Protein AF-A0A7X3P2D6-F1 (afdb_monomer)

Structure (mmCIF, N/CA/C/O backbone):
data_AF-A0A7X3P2D6-F1
#
_entry.id   AF-A0A7X3P2D6-F1
#
loop_
_atom_site.group_PDB
_atom_site.id
_atom_site.type_symbol
_atom_site.label_atom_id
_atom_site.label_alt_id
_atom_site.label_comp_id
_atom_site.label_asym_id
_atom_site.label_entity_id
_atom_site.label_seq_id
_atom_site.pdbx_PDB_ins_code
_atom_site.Cartn_x
_atom_site.Cartn_y
_atom_site.Cartn_z
_atom_site.occupancy
_atom_site.B_iso_or_equiv
_atom_site.auth_seq_id
_atom_site.auth_comp_id
_atom_site.auth_asym_id
_atom_site.auth_atom_id
_atom_site.pdbx_PDB_model_num
ATOM 1 N N . MET A 1 1 ? -10.208 23.438 30.220 1.00 54.72 1 MET A N 1
ATOM 2 C CA . MET A 1 1 ? -10.226 22.285 29.288 1.00 54.72 1 MET A CA 1
ATOM 3 C C . MET A 1 1 ? -9.997 22.705 27.833 1.00 54.72 1 MET A C 1
ATOM 5 O O . MET A 1 1 ? -9.042 22.210 27.257 1.00 54.72 1 MET A O 1
ATOM 9 N N . GLN A 1 2 ? -10.733 23.683 27.289 1.00 47.62 2 GLN A N 1
ATOM 10 C CA . GLN A 1 2 ? -10.609 24.169 25.894 1.00 47.62 2 GLN A CA 1
ATOM 11 C C . GLN A 1 2 ? -9.188 24.581 25.435 1.00 47.62 2 GLN A C 1
ATOM 13 O O . GLN A 1 2 ? -8.765 24.240 24.337 1.00 47.62 2 GLN A O 1
ATOM 18 N N . SER A 1 3 ? -8.401 25.252 26.286 1.00 56.44 3 SER A N 1
ATOM 19 C CA . SER A 1 3 ? -7.027 25.677 25.942 1.00 56.44 3 SER A CA 1
ATOM 20 C C . SER A 1 3 ? -6.042 24.501 25.754 1.00 56.44 3 SER A C 1
ATOM 22 O O . SER A 1 3 ? -5.203 24.514 24.855 1.00 56.44 3 SER A O 1
ATOM 24 N N . LEU A 1 4 ? -6.195 23.424 26.537 1.00 60.44 4 LEU A N 1
ATOM 25 C CA . LEU A 1 4 ? -5.373 22.208 26.418 1.00 60.44 4 LEU A CA 1
ATOM 26 C C . LEU A 1 4 ? -5.738 21.372 25.184 1.00 60.44 4 LEU A C 1
ATOM 28 O O . LEU A 1 4 ? -4.895 20.648 24.652 1.00 60.44 4 LEU A O 1
ATOM 32 N N . GLU A 1 5 ? -6.989 21.456 24.744 1.00 62.88 5 GLU A N 1
ATOM 33 C CA . GLU A 1 5 ? -7.502 20.746 23.574 1.00 62.88 5 GLU A CA 1
ATOM 34 C C . GLU A 1 5 ? -7.015 21.408 22.277 1.00 62.88 5 GLU A C 1
ATOM 36 O O . GLU A 1 5 ? -6.440 20.730 21.421 1.00 62.88 5 GLU A O 1
ATOM 41 N N . ASN A 1 6 ? -7.066 22.745 22.219 1.00 60.75 6 ASN A N 1
ATOM 42 C CA . ASN A 1 6 ? -6.518 23.540 21.115 1.00 60.75 6 ASN A CA 1
ATOM 43 C C . ASN A 1 6 ? -5.007 23.314 20.923 1.00 60.75 6 ASN A C 1
ATOM 45 O O . ASN A 1 6 ? -4.540 23.136 19.797 1.00 60.75 6 ASN A O 1
ATOM 49 N N . GLY A 1 7 ? -4.234 23.238 22.014 1.00 66.00 7 GLY A N 1
ATOM 50 C CA . GLY A 1 7 ? -2.792 22.966 21.943 1.00 66.00 7 GLY A CA 1
ATOM 51 C C . GLY A 1 7 ? -2.449 21.562 21.422 1.00 66.00 7 GLY A C 1
ATOM 52 O O . GLY A 1 7 ? -1.480 21.386 20.680 1.00 66.00 7 GLY A O 1
ATOM 53 N N . LYS A 1 8 ? -3.253 20.544 21.759 1.00 72.31 8 LYS A N 1
ATOM 54 C CA . LYS A 1 8 ? -3.064 19.173 21.248 1.00 72.31 8 LYS A CA 1
ATOM 55 C C . LYS A 1 8 ? -3.426 19.060 19.769 1.00 72.31 8 LYS A C 1
ATOM 57 O O . LYS A 1 8 ? -2.738 18.344 19.043 1.00 72.31 8 LYS A O 1
ATOM 62 N N . GLN A 1 9 ? -4.472 19.760 19.336 1.00 71.50 9 GLN A N 1
ATOM 63 C CA . GLN A 1 9 ? -4.927 19.754 17.949 1.00 71.50 9 GLN A CA 1
ATOM 64 C C . GLN A 1 9 ? -3.921 20.450 17.021 1.00 71.50 9 GLN A C 1
ATOM 66 O O . GLN A 1 9 ? -3.549 19.880 15.993 1.00 71.50 9 GLN A O 1
ATOM 71 N N . ALA A 1 10 ? -3.380 21.598 17.445 1.00 74.62 10 ALA A N 1
ATOM 72 C CA . ALA A 1 10 ? -2.301 22.290 16.738 1.00 74.62 10 ALA A CA 1
ATOM 73 C C . ALA A 1 10 ? -1.038 21.417 16.607 1.00 74.62 10 ALA A C 1
ATOM 75 O O . ALA A 1 10 ? -0.441 21.333 15.534 1.00 74.62 10 ALA A O 1
ATOM 76 N N . ARG A 1 11 ? -0.670 20.683 17.667 1.00 78.31 11 ARG A N 1
ATOM 77 C CA . ARG A 1 11 ? 0.479 19.765 17.636 1.00 78.31 11 ARG A CA 1
ATOM 78 C C . ARG A 1 11 ? 0.271 18.583 16.685 1.00 78.31 11 ARG A C 1
ATOM 80 O O . ARG A 1 11 ? 1.212 18.198 15.999 1.00 78.31 11 ARG A O 1
ATOM 87 N N . SER A 1 12 ? -0.934 18.005 16.625 1.00 79.75 12 SER A N 1
ATOM 88 C CA . SER A 1 12 ? -1.224 16.936 15.657 1.00 79.75 12 SER A CA 1
ATOM 89 C C . SER A 1 12 ? -1.228 17.431 14.213 1.00 79.75 12 SER A C 1
ATOM 91 O O . SER A 1 12 ? -0.730 16.717 13.352 1.00 79.75 12 SER A O 1
ATOM 93 N N . ALA A 1 13 ? -1.732 18.643 13.957 1.00 82.25 13 ALA A N 1
ATOM 94 C CA . ALA A 1 13 ? -1.713 19.241 12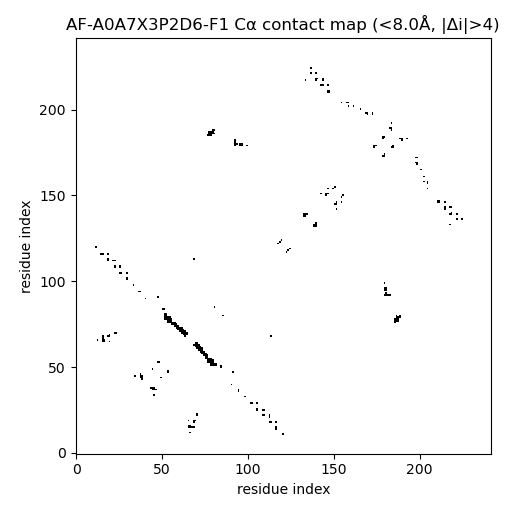.624 1.00 82.25 13 ALA A CA 1
ATOM 95 C C . ALA A 1 13 ? -0.273 19.480 12.143 1.00 82.25 13 ALA A C 1
ATOM 97 O O . ALA A 1 13 ? 0.097 19.010 11.073 1.00 82.25 13 ALA A O 1
ATOM 98 N N . SER A 1 14 ? 0.570 20.080 12.990 1.00 85.62 14 SER A N 1
ATOM 99 C CA . SER A 1 14 ? 1.997 20.278 12.697 1.00 85.62 14 SER A CA 1
ATOM 100 C C . SER A 1 14 ? 2.744 18.955 12.460 1.00 85.62 14 SER A C 1
ATOM 102 O O . SER A 1 14 ? 3.590 18.863 11.573 1.00 85.62 14 SER A O 1
ATOM 104 N N . GLN A 1 15 ? 2.411 17.896 13.206 1.00 86.62 15 GLN A N 1
ATOM 105 C CA . GLN A 1 15 ? 3.016 16.577 13.003 1.00 86.62 15 GLN A CA 1
ATOM 106 C C . GLN A 1 15 ? 2.587 15.925 11.676 1.00 86.62 15 GLN A C 1
ATOM 108 O O . GLN A 1 15 ? 3.414 15.277 11.029 1.00 86.62 15 GLN A O 1
ATOM 113 N N . LEU A 1 16 ? 1.319 16.074 11.274 1.00 89.12 16 LEU A N 1
ATOM 114 C CA . LEU A 1 16 ? 0.826 15.598 9.976 1.00 89.12 16 LEU A CA 1
ATOM 115 C C . LEU A 1 16 ? 1.507 16.336 8.829 1.00 89.12 16 LEU A C 1
ATOM 117 O O . LEU A 1 16 ? 1.981 15.694 7.902 1.00 89.12 16 LEU A O 1
ATOM 121 N N . GLU A 1 17 ? 1.621 17.656 8.933 1.00 90.31 17 GLU A N 1
ATOM 122 C CA . GLU A 1 17 ? 2.277 18.497 7.934 1.00 90.31 17 GLU A CA 1
ATOM 123 C C . GLU A 1 17 ? 3.758 18.130 7.762 1.00 90.31 17 GLU A C 1
ATOM 125 O O . GLU A 1 17 ? 4.207 17.886 6.645 1.00 90.31 17 GLU A O 1
ATOM 130 N N . SER A 1 18 ? 4.494 17.959 8.867 1.00 92.12 18 SER A N 1
ATOM 131 C CA . SER A 1 18 ? 5.881 17.472 8.830 1.00 92.12 18 SER A CA 1
ATOM 132 C C . SER A 1 18 ? 5.987 16.096 8.167 1.00 92.12 18 SER A C 1
ATOM 134 O O . SER A 1 18 ? 6.838 15.885 7.309 1.00 92.12 18 SER A O 1
ATOM 136 N N . SER A 1 19 ? 5.108 15.159 8.537 1.00 93.62 19 SER A N 1
ATOM 137 C CA . SER A 1 19 ? 5.106 13.804 7.964 1.00 93.62 19 SER A CA 1
ATOM 138 C C . SER A 1 19 ? 4.753 13.825 6.475 1.00 93.62 19 SER A C 1
ATOM 140 O O . SER A 1 19 ? 5.285 13.044 5.692 1.00 93.62 19 SER A O 1
ATOM 142 N N . TYR A 1 20 ? 3.850 14.717 6.073 1.00 93.25 20 TYR A N 1
ATOM 143 C CA . TYR A 1 20 ? 3.474 14.912 4.682 1.00 93.25 20 TYR A CA 1
ATOM 144 C C . TYR A 1 20 ? 4.647 15.453 3.858 1.00 93.25 20 TYR A C 1
ATOM 146 O O . TYR A 1 20 ? 4.926 14.921 2.785 1.00 93.25 20 TYR A O 1
ATOM 154 N N . HIS A 1 21 ? 5.382 16.437 4.378 1.00 94.06 21 HIS A N 1
ATOM 155 C CA . HIS A 1 21 ? 6.550 16.979 3.689 1.00 94.06 21 HIS A CA 1
ATOM 156 C C . HIS A 1 21 ? 7.675 15.938 3.540 1.00 94.06 21 HIS A C 1
ATOM 158 O O . HIS A 1 21 ? 8.306 15.854 2.491 1.00 94.06 21 HIS A O 1
ATOM 164 N N . GLU A 1 22 ? 7.883 15.062 4.530 1.00 95.44 22 GLU A N 1
ATOM 165 C CA . GLU A 1 22 ? 8.809 13.926 4.379 1.00 95.44 22 GLU A CA 1
ATOM 166 C C . GLU A 1 22 ? 8.379 12.969 3.248 1.00 95.44 22 GLU A C 1
ATOM 168 O O . GLU A 1 22 ? 9.218 12.477 2.489 1.00 95.44 22 GLU A O 1
ATOM 173 N N . ILE A 1 23 ? 7.072 12.710 3.103 1.00 94.19 23 ILE A N 1
ATOM 174 C CA . ILE A 1 23 ? 6.533 11.899 2.000 1.00 94.19 23 ILE A CA 1
ATOM 175 C C . ILE A 1 23 ? 6.802 12.584 0.658 1.00 94.19 23 ILE A C 1
ATOM 177 O O . ILE A 1 23 ? 7.258 11.929 -0.278 1.00 94.19 23 ILE A O 1
ATOM 181 N N . GLU A 1 24 ? 6.550 13.886 0.560 1.00 92.94 24 GLU A N 1
ATOM 182 C CA . GLU A 1 24 ? 6.819 14.679 -0.640 1.00 92.94 24 GLU A CA 1
ATOM 183 C C . GLU A 1 24 ? 8.294 14.588 -1.055 1.00 92.94 24 GLU A C 1
ATOM 185 O O . GLU A 1 24 ? 8.586 14.189 -2.183 1.00 92.94 24 GLU A O 1
ATOM 190 N N . GLN A 1 25 ? 9.220 14.798 -0.116 1.00 95.31 25 GLN A N 1
ATOM 191 C CA . GLN A 1 25 ? 10.662 14.692 -0.361 1.00 95.31 25 GLN A CA 1
ATOM 192 C C . GLN A 1 25 ? 11.089 13.308 -0.875 1.00 95.31 25 GLN A C 1
ATOM 194 O O . GLN A 1 25 ? 11.978 13.208 -1.727 1.00 95.31 25 GLN A O 1
ATOM 199 N N . ILE A 1 26 ? 10.464 12.225 -0.395 1.00 95.38 26 ILE A N 1
ATOM 200 C CA . ILE A 1 26 ? 10.728 10.866 -0.896 1.00 95.38 26 ILE A CA 1
ATOM 201 C C . ILE A 1 26 ? 10.369 10.754 -2.379 1.00 95.38 26 ILE A C 1
ATOM 203 O O . ILE A 1 26 ? 11.150 10.205 -3.162 1.00 95.38 26 ILE A O 1
ATOM 207 N N . TRP A 1 27 ? 9.201 11.262 -2.770 1.00 92.94 27 TRP A N 1
ATOM 208 C CA . TRP A 1 27 ? 8.735 11.184 -4.152 1.00 92.94 27 TRP A CA 1
ATOM 209 C C . TRP A 1 27 ? 9.482 12.147 -5.076 1.00 92.94 27 TRP A C 1
ATOM 211 O O . TRP A 1 27 ? 9.782 11.777 -6.209 1.00 92.94 27 TRP A O 1
ATOM 221 N N . GLU A 1 28 ? 9.866 13.327 -4.593 1.00 92.56 28 GLU A N 1
ATOM 222 C CA . GLU A 1 28 ? 10.746 14.249 -5.316 1.00 92.56 28 GLU A CA 1
ATOM 223 C C . GLU A 1 28 ? 12.152 13.675 -5.517 1.00 92.56 28 GLU A C 1
ATOM 225 O O . GLU A 1 28 ? 12.752 13.856 -6.575 1.00 92.56 28 GLU A O 1
ATOM 230 N N . SER A 1 29 ? 12.704 12.973 -4.521 1.00 95.38 29 SER A N 1
ATOM 231 C CA . SER A 1 29 ? 13.985 12.267 -4.661 1.00 95.38 29 SER A CA 1
ATOM 232 C C . SER A 1 29 ? 13.896 11.171 -5.718 1.00 95.38 29 SER A C 1
ATOM 234 O O . SER A 1 29 ? 14.764 11.085 -6.583 1.00 95.38 29 SER A O 1
ATOM 236 N N . PHE A 1 30 ? 12.833 10.363 -5.680 1.00 93.94 30 PHE A N 1
ATOM 237 C CA . PHE A 1 30 ? 12.579 9.344 -6.697 1.00 93.94 30 PHE A CA 1
ATOM 238 C C . PHE A 1 30 ? 12.479 9.955 -8.099 1.00 93.94 30 PHE A C 1
ATOM 240 O O . PHE A 1 30 ? 13.087 9.444 -9.037 1.00 93.94 30 PHE A O 1
ATOM 247 N N . GLU A 1 31 ? 11.738 11.054 -8.239 1.00 89.94 31 GLU A N 1
ATOM 248 C CA . GLU A 1 31 ? 11.561 11.726 -9.522 1.00 89.94 31 GLU A CA 1
ATOM 249 C C . GLU A 1 31 ? 12.880 12.287 -10.059 1.00 89.94 31 GLU A C 1
ATOM 251 O O . GLU A 1 31 ? 13.182 12.101 -11.234 1.00 89.94 31 GLU A O 1
ATOM 256 N N . ARG A 1 32 ? 13.693 12.914 -9.199 1.00 92.69 32 ARG A N 1
ATOM 257 C CA . ARG A 1 32 ? 15.030 13.398 -9.571 1.00 92.69 32 ARG A CA 1
ATOM 258 C C . ARG A 1 32 ? 15.924 12.264 -10.060 1.00 92.69 32 ARG A C 1
ATOM 260 O O . ARG A 1 32 ? 16.452 12.360 -11.159 1.00 92.69 32 ARG A O 1
ATOM 267 N N . GLU A 1 33 ? 16.013 11.162 -9.313 1.00 93.62 33 GLU A N 1
ATOM 268 C CA . GLU A 1 33 ? 16.791 9.983 -9.725 1.00 93.62 33 GLU A CA 1
ATOM 269 C C . GLU A 1 33 ? 16.314 9.409 -11.068 1.00 93.62 33 GLU A C 1
ATOM 271 O O . GLU A 1 33 ? 17.124 8.985 -11.890 1.00 93.62 33 GLU A O 1
ATOM 276 N N . ARG A 1 34 ? 14.995 9.390 -11.299 1.00 89.94 34 ARG A N 1
ATOM 277 C CA . ARG A 1 34 ? 14.387 8.935 -12.556 1.00 89.94 34 ARG A CA 1
ATOM 278 C C . ARG A 1 34 ? 14.767 9.839 -13.728 1.00 89.94 34 ARG A C 1
ATOM 280 O O . ARG A 1 34 ? 15.113 9.328 -14.789 1.00 89.94 34 ARG A O 1
ATOM 287 N N . MET A 1 35 ? 14.719 11.156 -13.539 1.00 87.56 35 MET A N 1
ATOM 288 C CA . MET A 1 35 ? 15.101 12.127 -14.569 1.00 87.56 35 MET A CA 1
ATOM 289 C C . MET A 1 35 ? 16.608 12.114 -14.841 1.00 87.56 35 MET A C 1
ATOM 291 O O . MET A 1 35 ? 17.015 12.191 -15.996 1.00 87.56 35 MET A O 1
ATOM 295 N N . ASP A 1 36 ? 17.437 11.954 -13.809 1.00 90.38 36 ASP A N 1
ATOM 296 C CA . ASP A 1 36 ? 18.888 11.833 -13.968 1.00 90.38 36 ASP A CA 1
ATOM 297 C C . ASP A 1 36 ? 19.274 10.549 -14.715 1.00 90.38 36 ASP A C 1
ATOM 299 O O . ASP A 1 36 ? 20.210 10.565 -15.510 1.00 90.38 36 ASP A O 1
ATOM 303 N N . PHE A 1 37 ? 18.546 9.444 -14.516 1.00 89.19 37 PHE A N 1
ATOM 304 C CA . PHE A 1 37 ? 18.732 8.232 -15.318 1.00 89.19 37 PHE A CA 1
ATOM 305 C C . PHE A 1 37 ? 18.435 8.486 -16.799 1.00 89.19 37 PHE A C 1
ATOM 307 O O . PHE A 1 37 ? 19.253 8.142 -17.642 1.00 89.19 37 PHE A O 1
ATOM 314 N N . LEU A 1 38 ? 17.304 9.129 -17.107 1.00 84.25 38 LEU A N 1
ATOM 315 C CA . LEU A 1 38 ? 16.913 9.436 -18.487 1.00 84.25 38 LEU A CA 1
ATOM 316 C C . LEU A 1 38 ? 17.885 10.403 -19.173 1.00 84.25 38 LEU A C 1
ATOM 318 O O . LEU A 1 38 ? 18.200 10.222 -20.340 1.00 84.25 38 LEU A O 1
ATOM 322 N N . ARG A 1 39 ? 18.403 11.405 -18.450 1.00 84.44 39 ARG A N 1
ATOM 323 C CA . ARG A 1 39 ? 19.376 12.367 -18.996 1.00 84.44 39 ARG A CA 1
ATOM 324 C C . ARG A 1 39 ? 20.716 11.720 -19.364 1.00 84.44 39 ARG A C 1
ATOM 326 O O . ARG A 1 39 ? 21.404 12.227 -20.240 1.00 84.44 39 ARG A O 1
ATOM 333 N N . ASN A 1 40 ? 21.099 10.653 -18.664 1.00 84.50 40 ASN A N 1
ATOM 334 C CA . ASN A 1 40 ? 22.366 9.948 -18.871 1.00 84.50 40 ASN A CA 1
ATOM 335 C C . ASN A 1 40 ? 22.228 8.711 -19.778 1.00 84.50 40 ASN A C 1
ATOM 337 O O . ASN A 1 40 ? 23.203 7.976 -19.933 1.00 84.50 40 ASN A O 1
ATOM 341 N N . ASP A 1 41 ? 21.040 8.447 -20.328 1.00 79.25 41 ASP A N 1
ATOM 342 C CA . ASP A 1 41 ? 20.838 7.371 -21.298 1.00 79.25 41 ASP A CA 1
ATOM 343 C C . ASP A 1 41 ? 21.421 7.783 -22.664 1.00 79.25 41 ASP A C 1
ATOM 345 O O . ASP A 1 41 ? 21.377 8.951 -23.046 1.00 79.25 41 ASP A O 1
ATOM 349 N N . GLU A 1 42 ? 21.991 6.830 -23.406 1.00 70.25 42 GLU A N 1
ATOM 350 C CA . GLU A 1 42 ? 22.665 7.093 -24.693 1.00 70.25 42 GLU A CA 1
ATOM 351 C C . GLU A 1 42 ? 21.682 7.504 -25.804 1.00 70.25 42 GLU A C 1
ATOM 353 O O . GLU A 1 42 ? 22.083 8.033 -26.842 1.00 70.25 42 GLU A O 1
ATOM 358 N N . ILE A 1 43 ? 20.386 7.269 -25.592 1.00 69.31 43 ILE A N 1
ATOM 359 C CA . ILE A 1 43 ? 19.322 7.726 -26.480 1.00 69.31 43 ILE A CA 1
ATOM 360 C C . ILE A 1 43 ? 18.974 9.170 -26.103 1.00 69.31 43 ILE A C 1
ATOM 362 O O . ILE A 1 43 ? 18.313 9.409 -25.095 1.00 69.31 43 ILE A O 1
ATOM 366 N N . GLU A 1 44 ? 19.375 10.134 -26.938 1.00 52.00 44 GLU A N 1
ATOM 367 C CA . GLU A 1 44 ? 18.959 11.533 -26.789 1.00 52.00 44 GLU A CA 1
ATOM 368 C C . GLU A 1 44 ? 17.425 11.656 -26.826 1.00 52.00 44 GLU A C 1
ATOM 370 O O . GLU A 1 44 ? 16.769 11.431 -27.847 1.00 52.00 44 GLU A O 1
ATOM 375 N N . GLY A 1 45 ? 16.855 12.040 -25.687 1.00 52.59 45 GLY A N 1
ATOM 376 C CA . GLY A 1 45 ? 15.444 12.354 -25.529 1.00 52.59 45 GLY A CA 1
ATOM 377 C C . GLY A 1 45 ? 15.019 12.145 -24.085 1.00 52.59 45 GLY A C 1
ATOM 378 O O . GLY A 1 45 ? 15.061 11.032 -23.578 1.00 52.59 45 GLY A O 1
ATOM 379 N N . GLU A 1 46 ? 14.534 13.197 -23.424 1.00 47.94 46 GLU A N 1
ATOM 380 C CA . GLU A 1 46 ? 13.955 13.111 -22.071 1.00 47.94 46 GLU A CA 1
ATOM 381 C C . GLU A 1 46 ? 12.731 12.171 -21.988 1.00 47.94 46 GLU A C 1
ATOM 383 O O . GLU A 1 46 ? 12.157 11.974 -20.914 1.00 47.94 46 GLU A O 1
ATOM 388 N N . ASP A 1 47 ? 12.309 11.592 -23.116 1.00 55.97 47 ASP A N 1
ATOM 389 C CA . ASP A 1 47 ? 11.054 10.892 -23.256 1.00 55.97 47 ASP A CA 1
ATOM 390 C C . ASP A 1 47 ? 11.155 9.711 -24.232 1.00 55.97 47 ASP A C 1
ATOM 392 O O . ASP A 1 47 ? 11.436 9.872 -25.420 1.00 55.97 47 ASP A O 1
ATOM 396 N N . LEU A 1 48 ? 10.813 8.515 -23.743 1.00 58.25 48 LEU A N 1
ATOM 397 C CA . LEU A 1 48 ? 10.598 7.304 -24.550 1.00 58.25 48 LEU A CA 1
ATOM 398 C C . LEU A 1 48 ? 9.560 7.522 -25.680 1.00 58.25 48 LEU A C 1
ATOM 400 O O . LEU A 1 48 ? 9.440 6.685 -26.575 1.00 58.25 48 LEU A O 1
ATOM 404 N N . ASN A 1 49 ? 8.814 8.634 -25.641 1.00 55.44 49 ASN A N 1
ATOM 405 C CA . ASN A 1 49 ? 7.777 9.023 -26.595 1.00 55.44 49 ASN A CA 1
ATOM 406 C C . ASN A 1 49 ? 8.263 9.326 -28.021 1.00 55.44 49 ASN A C 1
ATOM 408 O O . ASN A 1 49 ? 7.452 9.236 -28.942 1.00 55.44 49 ASN A O 1
ATOM 412 N N . THR A 1 50 ? 9.526 9.708 -28.242 1.00 53.94 50 THR A N 1
ATOM 413 C CA . THR A 1 50 ? 9.987 10.105 -29.591 1.00 53.94 50 THR A CA 1
ATOM 414 C C . THR A 1 50 ? 10.251 8.909 -30.503 1.00 53.94 50 THR A C 1
ATOM 416 O O . THR A 1 50 ? 9.949 8.975 -31.693 1.00 53.94 50 THR A O 1
ATOM 419 N N . ASN A 1 51 ? 10.745 7.798 -29.947 1.00 57.34 51 ASN A N 1
ATOM 420 C CA . ASN A 1 51 ? 11.202 6.645 -30.730 1.00 57.34 51 ASN A CA 1
ATOM 421 C C . ASN A 1 51 ? 10.368 5.368 -30.530 1.00 57.34 51 ASN A C 1
ATOM 423 O O . ASN A 1 51 ? 10.472 4.430 -31.319 1.00 57.34 51 ASN A O 1
ATOM 427 N N . ILE A 1 52 ? 9.518 5.312 -29.502 1.00 61.12 52 ILE A N 1
ATOM 428 C CA . ILE A 1 52 ? 8.629 4.178 -29.239 1.00 61.12 52 ILE A CA 1
ATOM 429 C C . ILE A 1 52 ? 7.199 4.694 -29.304 1.00 61.12 52 ILE A C 1
ATOM 431 O O . ILE A 1 52 ? 6.857 5.660 -28.625 1.00 61.12 52 ILE A O 1
ATOM 435 N N . LEU A 1 53 ? 6.348 4.062 -30.126 1.00 58.94 53 LEU A N 1
ATOM 436 C CA . LEU A 1 53 ? 4.955 4.483 -30.251 1.00 58.94 53 LEU A CA 1
ATOM 437 C C . LEU A 1 53 ? 4.221 4.217 -28.934 1.00 58.94 53 LEU A C 1
ATOM 439 O O . LEU A 1 53 ? 3.740 3.121 -28.637 1.00 58.94 53 LEU A O 1
ATOM 443 N N . TYR A 1 54 ? 4.147 5.266 -28.140 1.00 62.47 54 TYR A N 1
ATOM 444 C CA . TYR A 1 54 ? 3.416 5.298 -26.903 1.00 62.47 54 TYR A CA 1
ATOM 445 C C . TYR A 1 54 ? 1.947 5.631 -27.175 1.00 62.47 54 TYR A C 1
ATOM 447 O O . TYR A 1 54 ? 1.634 6.576 -27.899 1.00 62.47 54 TYR A O 1
ATOM 455 N N . SER A 1 55 ? 1.032 4.869 -26.579 1.00 51.53 55 SER A N 1
ATOM 456 C CA . SER A 1 55 ? -0.382 5.237 -26.525 1.00 51.53 55 SER A CA 1
ATOM 457 C C . SER A 1 55 ? -0.850 5.180 -25.079 1.00 51.53 55 SER A C 1
ATOM 459 O O . SER A 1 55 ? -1.265 4.138 -24.574 1.00 51.53 55 SER A O 1
ATOM 461 N N . GLY A 1 56 ? -0.792 6.304 -24.385 1.00 51.50 56 GLY A N 1
ATOM 462 C CA . GLY A 1 56 ? -1.326 6.411 -23.038 1.00 51.50 56 GLY A CA 1
ATOM 463 C C . GLY A 1 56 ? -1.518 7.863 -22.646 1.00 51.50 56 GLY A C 1
ATOM 464 O O . GLY A 1 56 ? -1.008 8.776 -23.288 1.00 51.50 56 GLY A O 1
ATOM 465 N N . SER A 1 57 ? -2.281 8.079 -21.585 1.00 48.00 57 SER A N 1
ATOM 466 C CA . SER A 1 57 ? -2.376 9.385 -20.953 1.00 48.00 57 SER A CA 1
ATOM 467 C C . SER A 1 57 ? -1.384 9.404 -19.797 1.00 48.00 57 SER A C 1
ATOM 469 O O . SER A 1 57 ? -1.547 8.660 -18.830 1.00 48.00 57 SER A O 1
ATOM 471 N N . SER A 1 58 ? -0.348 10.239 -19.882 1.00 47.38 58 SER A N 1
ATOM 472 C CA . SER A 1 58 ? 0.387 10.662 -18.690 1.00 47.38 58 SER A CA 1
ATOM 473 C C . SER A 1 58 ? -0.444 11.736 -17.988 1.00 47.38 58 SER A C 1
ATOM 475 O O . SER A 1 58 ? -0.243 12.936 -18.132 1.00 47.38 58 SER A O 1
ATOM 477 N N . GLY A 1 59 ? -1.455 11.287 -17.255 1.00 50.56 59 GLY A N 1
ATOM 478 C CA . GLY A 1 59 ? -2.208 12.129 -16.341 1.00 50.56 59 GLY A CA 1
ATOM 479 C C . GLY A 1 59 ? -1.733 11.857 -14.927 1.00 50.56 59 GLY A C 1
ATOM 480 O O . GLY A 1 59 ? -1.858 10.733 -14.449 1.00 50.56 59 GLY A O 1
ATOM 481 N N . ALA A 1 60 ? -1.224 12.876 -14.245 1.00 51.28 60 ALA A N 1
ATOM 482 C CA . ALA A 1 60 ? -1.032 12.824 -12.806 1.00 51.28 60 ALA A CA 1
ATOM 483 C C . ALA A 1 60 ? -2.199 13.572 -12.148 1.00 51.28 60 ALA A C 1
ATOM 485 O O . ALA A 1 60 ? -2.096 14.783 -11.950 1.00 51.28 60 ALA A O 1
ATOM 486 N N . PRO A 1 61 ? -3.313 12.909 -11.781 1.00 57.41 61 PRO A N 1
ATOM 487 C CA . PRO A 1 61 ? -4.136 13.437 -10.709 1.00 57.41 61 PRO A CA 1
ATOM 488 C C . PRO A 1 61 ? -3.256 13.436 -9.455 1.00 57.41 61 PRO A C 1
ATOM 490 O O . PRO A 1 61 ? -3.129 12.429 -8.759 1.00 57.41 61 PRO A O 1
ATOM 493 N N . HIS A 1 62 ? -2.570 14.553 -9.220 1.00 64.25 62 HIS A N 1
ATOM 494 C CA . HIS A 1 62 ? -1.850 14.789 -7.986 1.00 64.25 62 HIS A CA 1
ATOM 495 C C . HIS A 1 62 ? -2.902 15.046 -6.916 1.00 64.25 62 HIS A C 1
ATOM 497 O O . HIS A 1 62 ? -3.435 16.146 -6.789 1.00 64.25 62 HIS A O 1
ATOM 503 N N . ILE A 1 63 ? -3.262 13.984 -6.201 1.00 70.31 63 ILE A N 1
ATOM 504 C CA . ILE A 1 63 ? -4.122 14.100 -5.033 1.00 70.31 63 ILE A CA 1
ATOM 505 C C . ILE A 1 63 ? -3.196 14.190 -3.833 1.00 70.31 63 ILE A C 1
ATOM 507 O O . ILE A 1 63 ? -2.660 13.176 -3.368 1.00 70.31 63 ILE A O 1
ATOM 511 N N . SER A 1 64 ? -3.010 15.422 -3.379 1.00 77.62 64 SER A N 1
ATOM 512 C CA . SER A 1 64 ? -2.345 15.762 -2.136 1.00 77.62 64 SER A CA 1
ATOM 513 C C . SER A 1 64 ? -3.366 16.198 -1.103 1.00 77.62 64 SER A C 1
ATOM 515 O O . SER A 1 64 ? -4.198 17.070 -1.343 1.00 77.62 64 SER A O 1
ATOM 517 N N . ASP A 1 65 ? -3.308 15.567 0.059 1.00 82.81 65 ASP A N 1
ATOM 518 C CA . ASP A 1 65 ? -4.037 16.017 1.232 1.00 82.81 65 ASP A CA 1
ATOM 519 C C . ASP A 1 65 ? -3.171 15.768 2.476 1.00 82.81 65 ASP A C 1
ATOM 521 O O . ASP A 1 65 ? -3.047 14.619 2.926 1.00 82.81 65 ASP A O 1
ATOM 525 N N . PRO A 1 66 ? -2.554 16.823 3.040 1.00 82.88 66 PRO A N 1
ATOM 526 C CA . PRO A 1 66 ? -1.708 16.699 4.220 1.00 82.88 66 PRO A CA 1
ATOM 527 C C . PRO A 1 66 ? -2.498 16.272 5.461 1.00 82.88 66 PRO A C 1
ATOM 529 O O . PRO A 1 66 ? -1.925 15.668 6.366 1.00 82.88 66 PRO A O 1
ATOM 532 N N . THR A 1 67 ? -3.814 16.503 5.5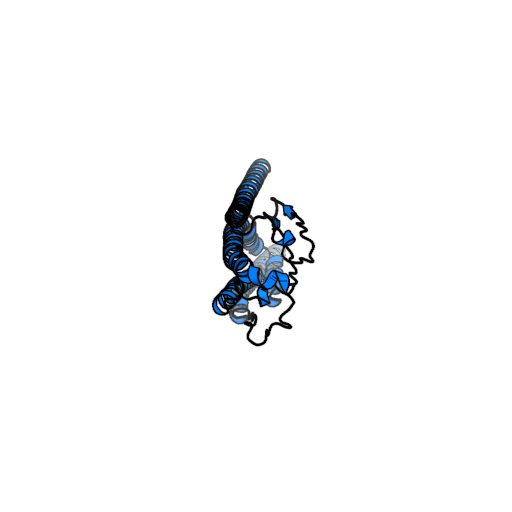04 1.00 81.56 67 THR A N 1
ATOM 533 C CA . THR A 1 67 ? -4.648 16.130 6.657 1.00 81.56 67 THR A CA 1
ATOM 534 C C . THR A 1 67 ? -4.875 14.623 6.748 1.00 81.56 67 THR A C 1
ATOM 536 O O . THR A 1 67 ? -4.992 14.078 7.845 1.00 81.56 67 THR A O 1
ATOM 539 N N . THR A 1 68 ? -4.861 13.934 5.605 1.00 82.06 68 THR A N 1
ATOM 540 C CA . THR A 1 68 ? -4.990 12.473 5.510 1.00 82.06 68 THR A CA 1
ATOM 541 C C . THR A 1 68 ? -3.680 11.781 5.121 1.00 82.06 68 THR A C 1
ATOM 543 O O . THR A 1 68 ? -3.654 10.565 4.922 1.00 82.06 68 THR A O 1
ATOM 546 N N . LEU A 1 69 ? -2.576 12.537 5.025 1.00 86.56 69 LEU A N 1
ATOM 547 C CA . LEU A 1 69 ? -1.275 12.093 4.501 1.00 86.56 69 LEU A CA 1
ATOM 548 C C . LEU A 1 69 ? -1.373 11.464 3.104 1.00 86.56 69 LEU A C 1
ATOM 550 O O . LEU A 1 69 ? -0.551 10.618 2.718 1.00 86.56 69 LEU A O 1
ATOM 554 N N . ARG A 1 70 ? -2.400 11.838 2.339 1.00 84.19 70 ARG A N 1
ATOM 555 C CA . ARG A 1 70 ? -2.641 11.294 1.012 1.00 84.19 70 ARG A CA 1
ATOM 556 C C . ARG A 1 70 ? -1.690 11.967 0.040 1.00 84.19 70 ARG A C 1
ATOM 558 O O . ARG A 1 70 ? -1.705 13.173 -0.138 1.00 84.19 70 ARG A O 1
ATOM 565 N N . TYR A 1 71 ? -0.872 11.141 -0.584 1.00 84.12 71 TYR A N 1
ATOM 566 C CA . TYR A 1 71 ? 0.011 11.498 -1.681 1.00 84.12 71 TYR A CA 1
ATOM 567 C C . TYR A 1 71 ? -0.145 10.393 -2.713 1.00 84.12 71 TYR A C 1
ATOM 569 O O . TYR A 1 71 ? 0.088 9.216 -2.397 1.00 84.12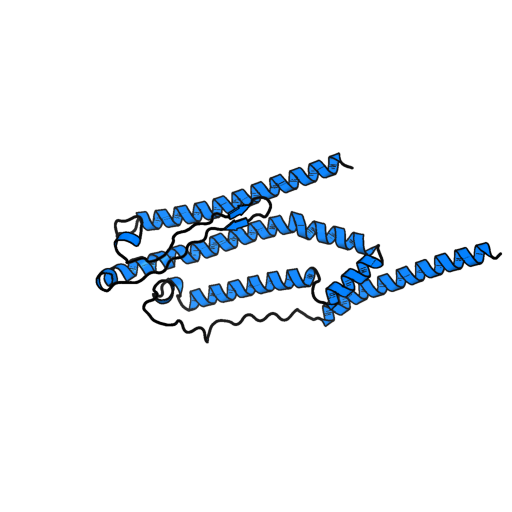 71 TYR A O 1
ATOM 577 N N . SER A 1 72 ? -0.601 10.758 -3.904 1.00 77.38 72 SER A N 1
ATOM 578 C CA . SER A 1 72 ? -0.764 9.848 -5.029 1.00 77.38 72 SER A CA 1
ATOM 579 C C . SER A 1 72 ? -0.234 10.509 -6.292 1.00 77.38 72 SER A C 1
ATOM 581 O O . SER A 1 72 ? -0.609 11.635 -6.618 1.00 77.38 72 SER A O 1
ATOM 583 N N . LYS A 1 73 ? 0.642 9.789 -6.990 1.00 73.88 73 LYS A N 1
ATOM 584 C CA . LYS A 1 73 ? 1.093 10.105 -8.341 1.00 73.88 73 LYS A CA 1
ATOM 585 C C . LYS A 1 73 ? 0.825 8.861 -9.176 1.00 73.88 73 LYS A C 1
ATOM 587 O O . LYS A 1 73 ? 1.405 7.808 -8.917 1.00 73.88 73 LYS A O 1
ATOM 592 N N . ALA A 1 74 ? -0.118 8.964 -10.104 1.00 69.88 74 ALA A N 1
ATOM 593 C CA . ALA A 1 74 ? -0.410 7.896 -11.044 1.00 69.88 74 ALA A CA 1
ATOM 594 C C . ALA A 1 74 ? 0.352 8.158 -12.339 1.00 69.88 74 ALA A C 1
ATOM 596 O O . ALA A 1 74 ? 0.433 9.290 -12.809 1.00 69.88 74 ALA A O 1
ATOM 597 N N . GLU A 1 75 ? 0.907 7.097 -12.900 1.00 70.25 75 GLU A N 1
ATOM 598 C CA . GLU A 1 75 ? 1.526 7.125 -14.211 1.00 70.25 75 GLU A CA 1
ATOM 599 C C . GLU A 1 75 ? 1.081 5.853 -14.922 1.00 70.25 75 GLU A C 1
ATOM 601 O O . GLU A 1 75 ? 1.406 4.743 -14.496 1.00 70.25 75 GLU A O 1
ATOM 606 N N . MET A 1 76 ? 0.252 6.011 -15.948 1.00 66.12 76 MET A N 1
ATOM 607 C CA . MET A 1 76 ? -0.235 4.902 -16.758 1.00 66.12 76 MET A CA 1
ATOM 608 C C . MET A 1 76 ? 0.482 4.961 -18.087 1.00 66.12 76 MET A C 1
ATOM 610 O O . MET A 1 76 ? 0.461 6.002 -18.735 1.00 66.12 76 MET A O 1
ATOM 614 N N . ARG A 1 77 ? 1.110 3.855 -18.485 1.00 70.75 77 ARG A N 1
ATOM 615 C CA . ARG A 1 77 ? 1.797 3.762 -19.765 1.00 70.75 77 ARG A CA 1
ATOM 616 C C . ARG A 1 77 ? 1.369 2.493 -20.496 1.00 70.75 77 ARG A C 1
ATOM 618 O O . ARG A 1 77 ? 1.534 1.416 -19.941 1.00 70.75 77 ARG A O 1
ATOM 625 N N . ASN A 1 78 ? 0.880 2.612 -21.735 1.00 69.81 78 ASN A N 1
ATOM 626 C CA . ASN A 1 78 ? 0.786 1.462 -22.641 1.00 69.81 78 ASN A CA 1
ATOM 627 C C . ASN A 1 78 ? 1.797 1.649 -23.766 1.00 69.81 78 ASN A C 1
ATOM 629 O O . ASN A 1 78 ? 1.681 2.572 -24.579 1.00 69.81 78 ASN A O 1
ATOM 633 N N . ILE A 1 79 ? 2.802 0.780 -23.794 1.00 77.00 79 ILE A N 1
ATOM 634 C CA . ILE A 1 79 ? 3.853 0.829 -24.802 1.00 77.00 79 ILE A CA 1
ATOM 635 C C . ILE A 1 79 ? 3.524 -0.195 -25.887 1.00 77.00 79 ILE A C 1
ATOM 637 O O . ILE A 1 79 ? 3.344 -1.383 -25.608 1.00 77.00 79 ILE A O 1
ATOM 641 N N . ARG A 1 80 ? 3.445 0.265 -27.139 1.00 77.38 80 ARG A N 1
ATOM 642 C CA . ARG A 1 80 ? 3.366 -0.607 -28.311 1.00 77.38 80 ARG A CA 1
ATOM 643 C C . ARG A 1 80 ? 4.664 -0.475 -29.095 1.00 77.38 80 ARG A C 1
ATOM 645 O O . ARG A 1 80 ? 4.985 0.587 -29.622 1.00 77.38 80 ARG A O 1
ATOM 652 N N . ILE A 1 81 ? 5.405 -1.569 -29.183 1.00 78.00 81 ILE A N 1
ATOM 653 C CA . ILE A 1 81 ? 6.728 -1.563 -29.800 1.00 78.00 81 ILE A CA 1
ATOM 654 C C . ILE A 1 81 ? 6.554 -1.839 -31.287 1.00 78.00 81 ILE A C 1
ATOM 656 O O . ILE A 1 81 ? 6.011 -2.868 -31.688 1.00 78.00 81 ILE A O 1
ATOM 660 N N . LYS A 1 82 ? 6.956 -0.873 -32.109 1.00 80.06 82 LYS A N 1
ATOM 661 C CA . LYS A 1 82 ? 7.005 -1.040 -33.559 1.00 80.06 82 LYS A CA 1
ATOM 662 C C . LYS A 1 82 ? 8.284 -1.801 -33.955 1.00 80.06 82 LYS A C 1
ATOM 664 O O . LYS A 1 82 ? 9.262 -1.742 -33.211 1.00 80.06 82 LYS A O 1
ATOM 669 N N . PRO A 1 83 ? 8.317 -2.475 -35.121 1.00 81.19 83 PRO A N 1
ATOM 670 C CA . PRO A 1 83 ? 9.497 -3.226 -35.561 1.00 81.19 83 PRO A CA 1
ATOM 671 C C . PRO A 1 83 ? 10.789 -2.395 -35.666 1.00 81.19 83 PRO A C 1
ATOM 673 O O . PRO A 1 83 ? 11.869 -2.906 -35.395 1.00 81.19 83 PRO A O 1
ATOM 676 N N . ASP A 1 84 ? 10.682 -1.116 -36.026 1.00 80.75 84 ASP A N 1
ATOM 677 C CA . ASP A 1 84 ? 11.790 -0.151 -36.118 1.00 80.75 84 ASP A CA 1
ATOM 678 C C . ASP A 1 84 ? 12.352 0.272 -34.748 1.00 80.75 84 ASP A C 1
ATOM 680 O O . ASP A 1 84 ? 13.511 0.666 -34.659 1.00 80.75 84 ASP A O 1
ATOM 684 N N . ALA A 1 85 ? 11.568 0.130 -33.676 1.00 79.94 85 ALA A N 1
ATOM 685 C CA . ALA A 1 85 ? 11.962 0.451 -32.304 1.00 79.94 85 ALA A CA 1
ATOM 686 C C . ALA A 1 85 ? 12.558 -0.747 -31.533 1.00 79.94 85 ALA A C 1
ATOM 688 O O . ALA A 1 85 ? 12.979 -0.596 -30.386 1.00 79.94 85 ALA A O 1
ATOM 689 N N . GLU A 1 86 ? 12.616 -1.939 -32.139 1.00 84.25 86 GLU A N 1
ATOM 690 C CA . GLU A 1 86 ? 13.168 -3.151 -31.515 1.00 84.25 86 GLU A CA 1
ATOM 691 C C . GLU A 1 86 ? 14.626 -2.987 -31.023 1.00 84.25 86 GLU A C 1
ATOM 693 O O . GLU A 1 86 ? 14.924 -3.458 -29.921 1.00 84.25 86 GLU A O 1
ATOM 698 N N . PRO A 1 87 ? 15.527 -2.264 -31.728 1.00 86.94 87 PRO A N 1
ATOM 699 C CA . PRO A 1 87 ? 16.878 -1.998 -31.227 1.00 86.94 87 PRO A CA 1
ATOM 700 C C . PRO A 1 87 ? 16.921 -1.221 -29.900 1.00 86.94 87 PRO A C 1
ATOM 702 O O . PRO A 1 87 ? 17.903 -1.327 -29.173 1.00 86.94 87 PRO A O 1
ATOM 705 N N . LEU A 1 88 ? 15.860 -0.486 -29.548 1.00 83.56 88 LEU A N 1
ATOM 706 C CA . LEU A 1 88 ? 15.775 0.318 -28.320 1.00 83.56 88 LEU A CA 1
ATOM 707 C C . LEU A 1 88 ? 15.303 -0.496 -27.107 1.00 83.56 88 LEU A C 1
ATOM 709 O O . LEU A 1 88 ? 15.324 -0.009 -25.976 1.00 83.56 88 LEU A O 1
ATOM 713 N N . MET A 1 89 ? 14.903 -1.755 -27.313 1.00 85.12 89 MET A N 1
ATOM 714 C CA . MET A 1 89 ? 14.433 -2.654 -26.256 1.00 85.12 89 MET A CA 1
ATOM 715 C C . MET A 1 89 ? 15.365 -2.740 -25.035 1.00 85.12 89 MET A C 1
ATOM 717 O O . MET A 1 89 ? 14.848 -2.762 -23.914 1.00 85.12 89 MET A O 1
ATOM 721 N N . PRO A 1 90 ? 16.706 -2.806 -25.184 1.00 88.94 90 PRO A N 1
ATOM 722 C CA . PRO A 1 90 ? 17.603 -2.853 -24.033 1.00 88.94 90 PRO A CA 1
ATOM 723 C C . PRO A 1 90 ? 17.448 -1.638 -23.110 1.00 88.94 90 PRO A C 1
ATOM 725 O O . PRO A 1 90 ? 17.429 -1.810 -21.893 1.00 88.94 90 PRO A O 1
ATOM 728 N N . HIS A 1 91 ? 17.238 -0.446 -23.671 1.00 85.38 91 HIS A N 1
ATOM 729 C CA . HIS A 1 91 ? 17.077 0.797 -22.913 1.00 85.38 91 HIS A CA 1
ATOM 730 C C . HIS A 1 91 ? 15.741 0.842 -22.171 1.00 85.38 91 HIS A C 1
ATOM 732 O O . HIS A 1 91 ? 15.696 1.155 -20.985 1.00 85.38 91 HIS A O 1
ATOM 738 N N . VAL A 1 92 ? 14.650 0.408 -22.815 1.00 85.69 92 VAL A N 1
ATOM 739 C CA . VAL A 1 92 ? 13.335 0.300 -22.154 1.00 85.69 92 VAL A CA 1
ATOM 740 C C . VAL A 1 92 ? 13.403 -0.654 -20.964 1.00 85.69 92 VAL A C 1
ATOM 742 O O . VAL A 1 92 ? 12.919 -0.343 -19.875 1.00 85.69 92 VAL A O 1
ATOM 745 N N . LYS A 1 93 ? 14.040 -1.814 -21.152 1.00 89.81 93 LYS A N 1
ATOM 746 C CA . LYS A 1 93 ? 14.251 -2.781 -20.070 1.00 89.81 93 LYS A CA 1
ATOM 747 C C . LYS A 1 93 ? 15.096 -2.184 -18.949 1.00 89.81 93 LYS A C 1
ATOM 749 O O . LYS A 1 93 ? 14.736 -2.350 -17.787 1.00 89.81 93 LYS A O 1
ATOM 754 N N . ALA A 1 94 ? 16.179 -1.482 -19.287 1.00 90.62 94 ALA A N 1
ATOM 755 C CA . ALA A 1 94 ? 17.041 -0.818 -18.315 1.00 90.62 94 ALA A CA 1
ATOM 756 C C . ALA A 1 94 ? 16.278 0.247 -17.513 1.00 90.62 94 ALA A C 1
ATOM 758 O O . ALA A 1 94 ? 16.404 0.284 -16.289 1.00 90.62 94 ALA A O 1
ATOM 759 N N . TYR A 1 95 ? 15.424 1.037 -18.171 1.00 88.94 95 TYR A N 1
ATOM 760 C CA . TYR A 1 95 ? 14.567 2.029 -17.528 1.00 88.94 95 TYR A CA 1
ATOM 761 C C . TYR A 1 95 ? 13.649 1.401 -16.477 1.00 88.94 95 TYR A C 1
ATOM 763 O O . TYR A 1 95 ? 13.713 1.789 -15.312 1.00 88.94 95 TYR A O 1
ATOM 771 N N . PHE A 1 96 ? 12.840 0.397 -16.837 1.00 90.19 96 PHE A N 1
ATOM 772 C CA . PHE A 1 96 ? 11.924 -0.232 -15.875 1.00 90.19 96 PHE A CA 1
ATOM 773 C C . PHE A 1 96 ? 12.668 -1.004 -14.779 1.00 90.19 96 PHE A C 1
ATOM 775 O O . PHE A 1 96 ? 12.285 -0.942 -13.609 1.00 90.19 96 PHE A O 1
ATOM 782 N N . GLN A 1 97 ? 13.785 -1.651 -15.116 1.00 92.62 97 GLN A N 1
ATOM 783 C CA . GLN A 1 97 ? 14.659 -2.295 -14.137 1.00 92.62 97 GLN A CA 1
ATOM 784 C C . GLN A 1 97 ? 15.262 -1.287 -13.143 1.00 92.62 97 GLN A C 1
ATOM 786 O O . GLN A 1 97 ? 15.495 -1.629 -11.983 1.00 92.62 97 GLN A O 1
ATOM 791 N N . PHE A 1 98 ? 15.497 -0.044 -13.568 1.00 92.75 98 PHE A N 1
ATOM 792 C CA . PHE A 1 98 ? 15.970 1.039 -12.712 1.00 92.75 98 PHE A CA 1
ATOM 793 C C . PHE A 1 98 ? 14.844 1.666 -11.874 1.00 92.75 98 PHE A C 1
ATOM 795 O O . PHE A 1 98 ? 15.024 1.882 -10.665 1.00 92.75 98 PHE A O 1
ATOM 802 N N . SER A 1 99 ? 13.709 1.985 -12.503 1.00 91.62 99 SER A N 1
ATOM 803 C CA . SER A 1 99 ? 12.648 2.816 -11.930 1.00 91.62 99 SER A CA 1
ATOM 804 C C . SER A 1 99 ? 11.729 2.038 -10.991 1.00 91.62 99 SER A C 1
ATOM 806 O O . SER A 1 99 ? 11.379 2.551 -9.927 1.00 91.62 99 SER A O 1
ATOM 808 N N . GLU A 1 100 ? 11.357 0.801 -11.331 1.00 92.44 100 GLU A N 1
ATOM 809 C CA . GLU A 1 100 ? 10.380 0.017 -10.564 1.00 92.44 100 GLU A CA 1
ATOM 810 C C . GLU A 1 100 ? 10.849 -0.300 -9.138 1.00 92.44 100 GLU A C 1
ATOM 812 O O . GLU A 1 100 ? 10.126 0.024 -8.188 1.00 92.44 100 GLU A O 1
ATOM 817 N N . PRO A 1 101 ? 12.082 -0.804 -8.921 1.00 94.75 101 PRO A N 1
ATOM 818 C CA . PRO A 1 101 ? 12.590 -1.024 -7.569 1.00 94.75 101 PRO A CA 1
ATOM 819 C C . PRO A 1 101 ? 12.618 0.253 -6.727 1.00 94.75 101 PRO A C 1
ATOM 821 O O . PRO A 1 101 ? 12.320 0.238 -5.531 1.00 94.75 101 PRO A O 1
ATOM 824 N N . ARG A 1 102 ? 12.962 1.391 -7.341 1.00 95.06 102 ARG A N 1
ATOM 825 C CA . ARG A 1 102 ? 13.004 2.691 -6.658 1.00 95.06 102 ARG A CA 1
ATOM 826 C C . ARG A 1 102 ? 11.617 3.181 -6.285 1.00 95.06 102 ARG A C 1
ATOM 828 O O . ARG A 1 102 ? 11.429 3.619 -5.152 1.00 95.06 102 ARG A O 1
ATOM 835 N N . ARG A 1 103 ? 10.649 3.031 -7.185 1.00 92.50 103 ARG A N 1
ATOM 836 C CA . ARG A 1 103 ? 9.242 3.346 -6.935 1.00 92.50 103 ARG A CA 1
ATOM 837 C C . ARG A 1 103 ? 8.682 2.511 -5.786 1.00 92.50 103 ARG A C 1
ATOM 839 O O . ARG A 1 103 ? 8.051 3.054 -4.881 1.00 92.50 103 ARG A O 1
ATOM 846 N N . ILE A 1 104 ? 8.973 1.209 -5.770 1.00 94.12 104 ILE A N 1
ATOM 847 C CA . ILE A 1 104 ? 8.582 0.302 -4.681 1.00 94.12 104 ILE A CA 1
ATOM 848 C C . ILE A 1 104 ? 9.194 0.753 -3.347 1.00 94.12 104 ILE A C 1
ATOM 850 O O . ILE A 1 104 ? 8.477 0.832 -2.347 1.00 94.12 104 ILE A O 1
ATOM 854 N N . ARG A 1 105 ? 10.486 1.113 -3.328 1.00 94.88 105 ARG A N 1
ATOM 855 C CA . ARG A 1 105 ? 11.158 1.639 -2.125 1.00 94.88 105 ARG A CA 1
ATOM 856 C C . ARG A 1 105 ? 10.577 2.972 -1.652 1.00 94.88 105 ARG A C 1
ATOM 858 O O . ARG A 1 105 ? 10.407 3.155 -0.450 1.00 94.88 105 ARG A O 1
ATOM 865 N N . ALA A 1 106 ? 10.260 3.888 -2.565 1.00 94.44 106 ALA A N 1
ATOM 866 C CA . ALA A 1 106 ? 9.619 5.160 -2.238 1.00 94.44 106 ALA A CA 1
ATOM 867 C C . ALA A 1 106 ? 8.235 4.942 -1.602 1.00 94.44 106 ALA A C 1
ATOM 869 O O . ALA A 1 106 ? 7.921 5.533 -0.565 1.00 94.44 106 ALA A O 1
ATOM 870 N N . ALA A 1 107 ? 7.442 4.024 -2.162 1.00 92.88 107 ALA A N 1
ATOM 871 C CA . ALA A 1 107 ? 6.151 3.632 -1.604 1.00 92.88 107 ALA A CA 1
ATOM 872 C C . ALA A 1 107 ? 6.284 2.987 -0.212 1.00 92.88 107 ALA A C 1
ATOM 874 O O . ALA A 1 107 ? 5.486 3.283 0.675 1.00 92.88 107 ALA A O 1
ATOM 875 N N . GLU A 1 108 ? 7.306 2.156 0.007 1.00 93.38 108 GLU A N 1
ATOM 876 C CA . GLU A 1 108 ? 7.569 1.538 1.312 1.00 93.38 108 GLU A CA 1
ATOM 877 C C . GLU A 1 108 ? 7.958 2.571 2.376 1.00 93.38 108 GLU A C 1
ATOM 879 O O . GLU A 1 108 ? 7.378 2.606 3.459 1.00 93.38 108 GLU A O 1
ATOM 884 N N . ARG A 1 109 ? 8.875 3.489 2.054 1.00 94.88 109 ARG A N 1
ATOM 885 C CA . ARG A 1 109 ? 9.241 4.590 2.962 1.00 94.88 109 ARG A CA 1
ATOM 886 C C . ARG A 1 109 ? 8.046 5.494 3.271 1.00 94.88 109 ARG A C 1
ATOM 888 O O . ARG A 1 109 ? 7.840 5.873 4.421 1.00 94.88 109 ARG A O 1
ATOM 895 N N . THR A 1 110 ? 7.220 5.780 2.262 1.00 93.75 110 THR A N 1
ATOM 896 C CA . THR A 1 110 ? 5.957 6.514 2.440 1.00 93.75 110 THR A CA 1
ATOM 897 C C . THR A 1 110 ? 5.043 5.798 3.435 1.00 93.75 110 THR A C 1
ATOM 899 O O . THR A 1 110 ? 4.472 6.438 4.319 1.00 93.75 110 THR A O 1
ATOM 902 N N . TRP A 1 111 ? 4.904 4.473 3.315 1.00 91.12 111 TRP A N 1
ATOM 903 C CA . TRP A 1 111 ? 4.107 3.679 4.247 1.00 91.12 111 TRP A CA 1
ATOM 904 C C . TRP A 1 111 ? 4.646 3.766 5.681 1.00 91.12 111 TRP A C 1
ATOM 906 O O . TRP A 1 111 ? 3.865 4.008 6.597 1.00 91.12 111 TRP A O 1
ATOM 916 N N . GLN A 1 112 ? 5.960 3.661 5.881 1.00 93.19 112 GLN A N 1
ATOM 917 C CA . GLN A 1 112 ? 6.576 3.748 7.212 1.00 93.19 112 GLN A CA 1
ATOM 918 C C . GLN A 1 112 ? 6.286 5.088 7.906 1.00 93.19 112 GLN A C 1
ATOM 920 O O . GLN A 1 112 ? 5.936 5.116 9.091 1.00 93.19 112 GLN A O 1
ATOM 925 N N . ILE A 1 113 ? 6.363 6.198 7.163 1.00 93.94 113 ILE A N 1
ATOM 926 C CA . ILE A 1 113 ? 6.022 7.530 7.681 1.00 93.94 113 ILE A CA 1
ATOM 927 C C . ILE A 1 113 ? 4.532 7.609 8.025 1.00 93.94 113 ILE A C 1
ATOM 929 O O . ILE A 1 113 ? 4.176 7.997 9.142 1.00 93.94 113 ILE A O 1
ATOM 933 N N . ARG A 1 114 ? 3.654 7.181 7.105 1.00 91.12 114 ARG A N 1
ATOM 934 C CA . ARG A 1 114 ? 2.200 7.158 7.334 1.00 91.12 114 ARG A CA 1
ATOM 935 C C . ARG A 1 114 ? 1.839 6.329 8.557 1.00 91.12 114 ARG A C 1
ATOM 937 O O . ARG A 1 114 ? 1.105 6.807 9.413 1.00 91.12 114 ARG A O 1
ATOM 944 N N . GLN A 1 115 ? 2.374 5.118 8.672 1.00 90.38 115 GLN A N 1
ATOM 945 C CA . GLN A 1 115 ? 2.103 4.218 9.786 1.00 90.38 115 GLN A CA 1
ATOM 946 C C . GLN A 1 115 ? 2.495 4.860 11.117 1.00 90.38 115 GLN A C 1
ATOM 948 O O . GLN A 1 115 ? 1.697 4.874 12.053 1.00 90.38 115 GLN A O 1
ATOM 953 N N . LYS A 1 116 ? 3.689 5.460 11.199 1.00 91.00 116 LYS A N 1
ATOM 954 C CA . LYS A 1 116 ? 4.159 6.144 12.412 1.00 91.00 116 LYS A CA 1
ATOM 955 C C . LYS A 1 116 ? 3.247 7.313 12.800 1.00 91.00 116 LYS A C 1
ATOM 957 O O . LYS A 1 116 ? 2.878 7.436 13.971 1.00 91.00 116 LYS A O 1
ATOM 962 N N . ALA A 1 117 ? 2.866 8.149 11.836 1.00 90.00 117 ALA A N 1
ATOM 963 C CA . ALA A 1 117 ? 2.000 9.299 12.072 1.00 90.00 117 ALA A CA 1
ATOM 964 C C . ALA A 1 117 ? 0.575 8.878 12.478 1.00 90.00 117 ALA A C 1
ATOM 966 O O . ALA A 1 117 ? 0.058 9.338 13.500 1.00 90.00 117 ALA A O 1
ATOM 967 N N . LEU A 1 118 ? -0.035 7.945 11.741 1.00 85.94 118 LEU A N 1
ATOM 968 C CA . LEU A 1 118 ? -1.389 7.451 12.004 1.00 85.94 118 LEU A CA 1
ATOM 969 C C . LEU A 1 118 ? -1.480 6.688 13.332 1.00 85.94 118 LEU A C 1
ATOM 971 O O . LEU A 1 118 ? -2.455 6.859 14.067 1.00 85.94 118 LEU A O 1
ATOM 975 N N . ASN A 1 119 ? -0.448 5.919 13.694 1.00 87.25 119 ASN A N 1
ATOM 976 C CA . ASN A 1 119 ? -0.396 5.227 14.981 1.00 87.25 119 ASN A CA 1
ATOM 977 C C . ASN A 1 119 ? -0.439 6.211 16.156 1.00 87.25 119 ASN A C 1
ATOM 979 O O . ASN A 1 119 ? -1.166 6.009 17.134 1.00 87.25 119 ASN A O 1
ATOM 983 N N . HIS A 1 120 ? 0.324 7.300 16.056 1.00 84.19 120 HIS A N 1
ATOM 984 C CA . HIS A 1 120 ? 0.375 8.315 17.101 1.00 84.19 120 HIS A CA 1
ATOM 985 C C . HIS A 1 120 ? -0.937 9.108 17.207 1.00 84.19 120 HIS A C 1
ATOM 987 O O . HIS A 1 120 ? -1.398 9.401 18.312 1.00 84.19 120 HIS A O 1
ATOM 993 N N . ILE A 1 121 ? -1.538 9.452 16.066 1.00 83.19 121 ILE A N 1
ATOM 994 C CA . ILE A 1 121 ? -2.672 10.380 16.006 1.00 83.19 121 ILE A CA 1
ATOM 995 C C . ILE A 1 121 ? -4.007 9.675 16.224 1.00 83.19 121 ILE A C 1
ATOM 997 O O . ILE A 1 121 ? -4.834 10.199 16.971 1.00 83.19 121 ILE A O 1
ATOM 1001 N N . TYR A 1 122 ? -4.212 8.512 15.605 1.00 81.62 122 TYR A N 1
ATOM 1002 C CA . TYR A 1 122 ? -5.502 7.823 15.592 1.00 81.62 122 TYR A CA 1
ATOM 1003 C C . TYR A 1 122 ? -5.491 6.574 16.467 1.00 81.62 122 TYR A C 1
ATOM 1005 O O . TYR A 1 122 ? -6.278 6.499 17.408 1.00 81.62 122 TYR A O 1
ATOM 1013 N N . VAL A 1 123 ? -4.568 5.634 16.235 1.00 84.94 123 VAL A N 1
ATOM 1014 C CA . VAL A 1 123 ? -4.577 4.319 16.912 1.00 84.94 123 VAL A CA 1
ATOM 1015 C C . VAL A 1 123 ? -4.455 4.462 18.427 1.00 84.94 123 VAL A C 1
ATOM 1017 O O . VAL A 1 123 ? -5.268 3.929 19.183 1.00 84.94 123 VAL A O 1
ATOM 1020 N N . ARG A 1 124 ? -3.485 5.251 18.905 1.00 83.94 124 ARG A N 1
ATOM 1021 C CA . ARG A 1 124 ? -3.301 5.456 20.348 1.00 83.94 124 ARG A CA 1
ATOM 1022 C C . ARG A 1 124 ? -4.512 6.129 20.999 1.00 83.94 124 ARG A C 1
ATOM 1024 O O . ARG A 1 124 ? -4.880 5.759 22.112 1.00 83.94 124 ARG A O 1
ATOM 1031 N N . LYS A 1 125 ? -5.131 7.104 20.324 1.00 84.56 125 LYS A N 1
ATOM 1032 C CA . LYS A 1 125 ? -6.323 7.793 20.842 1.00 84.56 125 LYS A CA 1
ATOM 1033 C C . LYS A 1 125 ? -7.529 6.862 20.881 1.00 84.56 125 LYS A C 1
ATOM 1035 O O . LYS A 1 125 ? -8.212 6.834 21.899 1.00 84.56 125 LYS A O 1
ATOM 1040 N N . ALA A 1 126 ? -7.740 6.076 19.827 1.00 84.31 126 ALA A N 1
ATOM 1041 C CA . ALA A 1 126 ? -8.795 5.072 19.766 1.00 84.31 126 ALA A CA 1
ATOM 1042 C C . ALA A 1 126 ? -8.653 4.050 20.901 1.00 84.31 126 ALA A C 1
ATOM 1044 O O . ALA A 1 126 ? -9.623 3.778 21.597 1.00 84.31 126 ALA A O 1
ATOM 1045 N N . ASN A 1 127 ? -7.435 3.576 21.180 1.00 83.75 127 ASN A N 1
ATOM 1046 C CA . ASN A 1 127 ? -7.185 2.651 22.289 1.00 83.75 127 ASN A CA 1
ATOM 1047 C C . ASN A 1 127 ? -7.483 3.266 23.666 1.00 83.75 127 ASN A C 1
ATOM 1049 O O . ASN A 1 127 ? -8.080 2.610 24.519 1.00 83.75 127 ASN A O 1
ATOM 1053 N N . VAL A 1 128 ? -7.113 4.531 23.894 1.00 85.56 128 VAL A N 1
ATOM 1054 C CA . VAL A 1 128 ? -7.450 5.231 25.147 1.00 85.56 128 VAL A CA 1
ATOM 1055 C C . VAL A 1 128 ? -8.962 5.428 25.276 1.00 85.56 128 VAL A C 1
ATOM 1057 O O . VAL A 1 128 ? -9.519 5.144 26.334 1.00 85.56 128 VAL A O 1
ATOM 1060 N N . ALA A 1 129 ? -9.627 5.871 24.206 1.00 84.75 129 ALA A N 1
ATOM 1061 C CA . ALA A 1 129 ? -11.075 6.054 24.184 1.00 84.75 129 ALA A CA 1
ATOM 1062 C C . ALA A 1 129 ? -11.809 4.730 24.431 1.00 84.75 129 ALA A C 1
ATOM 1064 O O . ALA A 1 129 ? -12.691 4.680 25.281 1.00 84.75 129 ALA A O 1
ATOM 1065 N N . LYS A 1 130 ? -11.382 3.642 23.781 1.00 83.12 130 LYS A N 1
ATOM 1066 C CA . LYS A 1 130 ? -11.923 2.294 23.979 1.00 83.12 130 LYS A CA 1
ATOM 1067 C C . LYS A 1 130 ? -11.793 1.835 25.431 1.00 83.12 130 LYS A C 1
ATOM 1069 O O . LYS A 1 130 ? -12.761 1.357 26.013 1.00 83.12 130 LYS A O 1
ATOM 1074 N N . ASN A 1 131 ? -10.626 2.035 26.045 1.00 82.50 131 ASN A N 1
ATOM 1075 C CA . ASN A 1 131 ? -10.420 1.690 27.453 1.00 82.50 131 ASN A CA 1
ATOM 1076 C C . ASN A 1 131 ? -11.307 2.505 28.402 1.00 82.50 131 ASN A C 1
ATOM 1078 O O . ASN A 1 131 ? -11.760 1.967 29.405 1.00 82.50 131 ASN A O 1
ATOM 1082 N N . LEU A 1 132 ? -11.587 3.772 28.088 1.00 85.38 132 LEU A N 1
ATOM 1083 C CA . LEU A 1 132 ? -12.523 4.586 28.865 1.00 85.38 132 LEU A CA 1
ATOM 1084 C C . LEU A 1 132 ? -13.983 4.159 28.635 1.00 85.38 132 LEU A C 1
ATOM 1086 O O . LEU A 1 132 ? -14.777 4.105 29.568 1.00 85.38 132 LEU A O 1
ATOM 1090 N N . MET A 1 133 ? -14.343 3.817 27.400 1.00 84.88 133 MET A N 1
ATOM 1091 C CA . MET A 1 133 ? -15.691 3.370 27.044 1.00 84.88 133 MET A CA 1
ATOM 1092 C C . MET A 1 133 ? -16.073 2.049 27.715 1.00 84.88 133 MET A C 1
ATOM 1094 O O . MET A 1 133 ? -17.250 1.829 27.966 1.00 84.88 133 MET A O 1
ATOM 1098 N N . ARG A 1 134 ? -15.101 1.214 28.099 1.00 80.06 134 ARG A N 1
ATOM 1099 C CA . ARG A 1 134 ? -15.340 -0.013 28.880 1.00 80.06 134 ARG A CA 1
ATOM 1100 C C . ARG A 1 134 ? -16.000 0.213 30.247 1.00 80.06 134 ARG A C 1
ATOM 1102 O O . ARG A 1 134 ? -16.456 -0.749 30.844 1.00 80.06 134 ARG A O 1
ATOM 1109 N N . PHE A 1 135 ? -16.088 1.445 30.749 1.00 79.88 135 PHE A N 1
ATOM 1110 C CA . PHE A 1 135 ? -16.888 1.744 31.945 1.00 79.88 135 PHE A CA 1
ATOM 1111 C C . PHE A 1 135 ? -18.393 1.882 31.656 1.00 79.88 135 PHE A C 1
ATOM 1113 O O . PHE A 1 135 ? -19.190 1.943 32.588 1.00 79.88 135 PHE A O 1
ATOM 1120 N N . SER A 1 136 ? -18.794 1.936 30.382 1.00 81.88 136 SER A N 1
ATOM 1121 C CA . SER A 1 136 ? -20.191 1.978 29.954 1.00 81.88 136 SER A CA 1
ATOM 1122 C C . SER A 1 136 ? -20.667 0.583 29.538 1.00 81.88 136 SER A C 1
ATOM 1124 O O . SER A 1 136 ? -20.129 0.028 28.575 1.00 81.88 136 SER A O 1
ATOM 1126 N N . PRO A 1 137 ? -21.721 0.037 30.173 1.00 78.50 137 PRO A N 1
ATOM 1127 C CA . PRO A 1 137 ? -22.309 -1.234 29.762 1.00 78.50 137 PRO A CA 1
ATOM 1128 C C . PRO A 1 137 ? -22.713 -1.264 28.281 1.00 78.50 137 PRO A C 1
ATOM 1130 O O . PRO A 1 137 ? -22.469 -2.257 27.604 1.00 78.50 137 PRO A O 1
ATOM 1133 N N . ALA A 1 138 ? -23.270 -0.168 27.751 1.00 85.19 138 ALA A N 1
ATOM 1134 C CA . ALA A 1 138 ? -23.689 -0.089 26.350 1.00 85.19 138 ALA A CA 1
ATOM 1135 C C . ALA A 1 138 ? -22.505 -0.252 25.382 1.00 85.19 138 ALA A C 1
ATOM 1137 O O . ALA A 1 138 ? -22.558 -1.071 24.471 1.00 85.19 138 ALA A O 1
ATOM 1138 N N . ALA A 1 139 ? -21.393 0.442 25.639 1.00 84.50 139 ALA A N 1
ATOM 1139 C CA . ALA A 1 139 ? -20.214 0.354 24.779 1.00 84.50 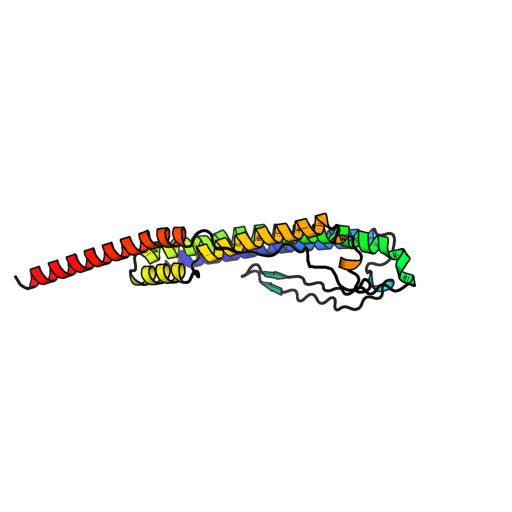139 ALA A CA 1
ATOM 1140 C C . ALA A 1 139 ? -19.549 -1.031 24.830 1.00 84.50 139 ALA A C 1
ATOM 1142 O O . ALA A 1 139 ? -18.957 -1.480 23.853 1.00 84.50 139 ALA A O 1
ATOM 1143 N N . MET A 1 140 ? -19.649 -1.739 25.956 1.00 82.44 140 MET A N 1
ATOM 1144 C CA . MET A 1 140 ? -19.149 -3.111 26.053 1.00 82.44 140 MET A CA 1
ATOM 1145 C C . MET A 1 140 ? -19.972 -4.096 25.212 1.00 82.44 140 MET A C 1
ATOM 1147 O O . MET A 1 140 ? -19.392 -5.009 24.624 1.00 82.44 140 MET A O 1
ATOM 1151 N N . TYR A 1 141 ? -21.293 -3.899 25.113 1.00 83.12 141 TYR A N 1
ATOM 1152 C CA . TYR A 1 141 ? -22.132 -4.661 24.183 1.00 83.12 141 TYR A CA 1
ATOM 1153 C C . TYR A 1 141 ? -21.749 -4.383 22.726 1.00 83.12 141 TYR A C 1
ATOM 1155 O O . TYR A 1 141 ? -21.631 -5.331 21.945 1.00 83.12 141 TYR A O 1
ATOM 1163 N N . ASP A 1 142 ? -21.487 -3.121 22.376 1.00 85.50 142 ASP A N 1
ATOM 1164 C CA . ASP A 1 142 ? -21.016 -2.751 21.038 1.00 85.50 142 ASP A CA 1
ATOM 1165 C C . ASP A 1 142 ? -19.684 -3.441 20.717 1.00 85.50 142 ASP A C 1
ATOM 1167 O O . ASP A 1 142 ? -19.578 -4.123 19.701 1.00 85.50 142 ASP A O 1
ATOM 1171 N N . PHE A 1 143 ? -18.694 -3.389 21.618 1.00 84.94 143 PHE A N 1
ATOM 1172 C CA . PHE A 1 143 ? -17.398 -4.049 21.406 1.00 84.94 143 PHE A CA 1
ATOM 1173 C C . PHE A 1 143 ? -17.504 -5.571 21.270 1.00 84.94 143 PHE A C 1
ATOM 1175 O O . PHE A 1 143 ? -16.793 -6.160 20.454 1.00 84.94 143 PHE A O 1
ATOM 1182 N N . ALA A 1 144 ? -18.371 -6.219 22.053 1.00 81.56 144 ALA A N 1
ATOM 1183 C CA . ALA A 1 144 ? -18.611 -7.655 21.928 1.00 81.56 144 ALA A CA 1
ATOM 1184 C C . ALA A 1 144 ? -19.250 -7.992 20.571 1.00 81.56 144 ALA A C 1
ATOM 1186 O O . ALA A 1 144 ? -18.834 -8.945 19.910 1.00 81.56 144 ALA A O 1
ATOM 1187 N N . THR A 1 145 ? -20.206 -7.171 20.129 1.00 84.81 145 THR A N 1
ATOM 1188 C CA . THR A 1 145 ? -20.885 -7.330 18.838 1.00 84.81 145 THR A CA 1
ATOM 1189 C C . THR A 1 145 ? -19.929 -7.092 17.673 1.00 84.81 145 THR A C 1
ATOM 1191 O O . THR A 1 145 ? -19.904 -7.893 16.744 1.00 84.81 145 THR A O 1
ATOM 1194 N N . GLU A 1 146 ? -19.083 -6.062 17.737 1.00 86.19 146 GLU A N 1
ATOM 1195 C CA . GLU A 1 146 ? -18.021 -5.807 16.756 1.00 86.19 146 GLU A CA 1
ATOM 1196 C C . GLU A 1 146 ? -17.038 -6.979 16.671 1.00 86.19 146 GLU A C 1
ATOM 1198 O O . GLU A 1 146 ? -16.673 -7.406 15.576 1.00 86.19 146 GLU A O 1
ATOM 1203 N N . ALA A 1 147 ? -16.617 -7.532 17.813 1.00 82.50 147 ALA A N 1
ATOM 1204 C CA . ALA A 1 147 ? -15.706 -8.674 17.846 1.00 82.50 147 ALA A CA 1
ATOM 1205 C C . ALA A 1 147 ? -16.339 -9.930 17.231 1.00 82.50 147 ALA A C 1
ATOM 1207 O O . ALA A 1 147 ? -15.674 -10.648 16.484 1.00 82.50 147 ALA A O 1
ATOM 1208 N N . TRP A 1 148 ? -17.624 -10.177 17.500 1.00 78.94 148 TRP A N 1
ATOM 1209 C CA . TRP A 1 148 ? -18.375 -11.293 16.919 1.00 78.94 148 TRP A CA 1
ATOM 1210 C C . TRP A 1 148 ? -18.663 -11.120 15.429 1.00 78.94 148 TRP A C 1
ATOM 1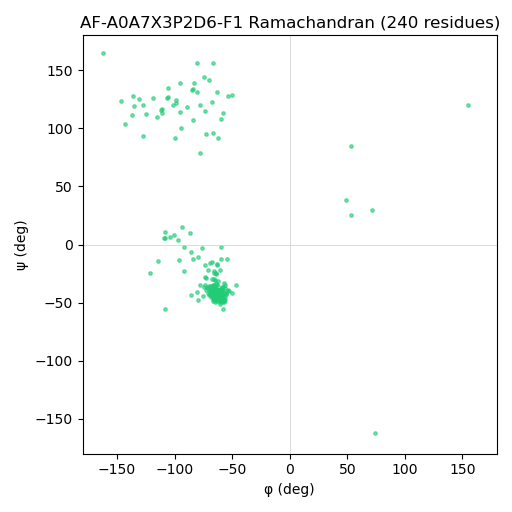212 O O . TRP A 1 148 ? -18.475 -12.063 14.664 1.00 78.94 148 TRP A O 1
ATOM 1222 N N . ALA A 1 149 ? -19.072 -9.924 15.002 1.00 84.00 149 ALA A N 1
ATOM 1223 C CA . ALA A 1 149 ? -19.260 -9.583 13.591 1.00 84.00 149 ALA A CA 1
ATOM 1224 C C . ALA A 1 149 ? -17.931 -9.541 12.821 1.00 84.00 149 ALA A C 1
ATOM 1226 O O . ALA A 1 149 ? -17.905 -9.538 11.592 1.00 84.00 149 ALA A O 1
ATOM 1227 N N . GLY A 1 150 ? -16.818 -9.503 13.550 1.00 78.81 150 GLY A N 1
ATOM 1228 C CA . GLY A 1 150 ? -15.487 -9.396 13.000 1.00 78.81 150 GLY A CA 1
ATOM 1229 C C . GLY A 1 150 ? -15.186 -8.017 12.415 1.00 78.81 150 GLY A C 1
ATOM 1230 O O . GLY A 1 150 ? -14.394 -7.888 11.487 1.00 78.81 150 GLY A O 1
ATOM 1231 N N . THR A 1 151 ? -15.796 -6.967 12.941 1.00 84.44 151 THR A N 1
ATOM 1232 C CA . THR A 1 151 ? -15.553 -5.576 12.532 1.00 84.44 151 THR A CA 1
ATOM 1233 C C . THR A 1 151 ? -14.791 -4.790 13.592 1.00 84.44 151 THR A C 1
ATOM 1235 O O . THR A 1 151 ? -14.673 -3.572 13.497 1.00 84.44 151 THR A O 1
ATOM 1238 N N . ASP A 1 152 ? -14.271 -5.478 14.607 1.00 85.06 152 ASP A N 1
ATOM 1239 C CA . ASP A 1 152 ? -13.512 -4.867 15.681 1.00 85.06 152 ASP A CA 1
ATOM 1240 C C . ASP A 1 152 ? -12.175 -4.285 15.205 1.00 85.06 152 ASP A C 1
ATOM 1242 O O . ASP A 1 152 ? -11.569 -4.712 14.217 1.00 85.06 152 ASP A O 1
ATOM 1246 N N . PHE A 1 153 ? -11.682 -3.319 15.976 1.00 82.81 153 PHE A N 1
ATOM 1247 C CA . PHE A 1 153 ? -10.434 -2.620 15.688 1.00 82.81 153 PHE A CA 1
ATOM 1248 C C . PHE A 1 153 ? -9.225 -3.557 15.480 1.00 82.81 153 PHE A C 1
ATOM 1250 O O . PHE A 1 153 ? -8.428 -3.312 14.574 1.00 82.81 153 PHE A O 1
ATOM 1257 N N . HIS A 1 154 ? -9.097 -4.647 16.253 1.00 81.31 154 HIS A N 1
ATOM 1258 C CA . HIS A 1 154 ? -7.972 -5.578 16.082 1.00 81.31 154 HIS A CA 1
ATOM 1259 C C . HIS A 1 154 ? -8.098 -6.377 14.785 1.00 81.31 154 HIS A C 1
ATOM 1261 O O . HIS A 1 154 ? -7.095 -6.619 14.119 1.00 81.31 154 HIS A O 1
ATOM 1267 N N . GLY A 1 155 ? -9.320 -6.753 14.397 1.00 82.50 155 GLY A N 1
ATOM 1268 C CA . GLY A 1 155 ? -9.578 -7.399 13.114 1.00 82.50 155 GLY A CA 1
ATOM 1269 C C . GLY A 1 155 ? -9.123 -6.548 11.926 1.00 82.50 155 GLY A C 1
ATOM 1270 O O . GLY A 1 155 ? -8.507 -7.066 10.994 1.00 82.50 155 GLY A O 1
ATOM 1271 N N . ILE A 1 156 ? -9.362 -5.234 11.978 1.00 84.94 156 ILE A N 1
ATOM 1272 C CA . ILE A 1 156 ? -8.895 -4.293 10.947 1.00 84.94 156 ILE A CA 1
ATOM 1273 C C . ILE A 1 156 ? -7.360 -4.195 10.946 1.00 84.94 156 ILE A C 1
ATOM 1275 O O . ILE A 1 156 ? -6.745 -4.241 9.880 1.00 84.94 156 ILE A O 1
ATOM 1279 N N . GLU A 1 157 ? -6.726 -4.090 12.116 1.00 84.56 157 GLU A N 1
ATOM 1280 C CA . GLU A 1 157 ? -5.261 -4.018 12.236 1.00 84.56 157 GLU A CA 1
ATOM 1281 C C . GLU A 1 157 ? -4.565 -5.289 11.708 1.00 84.56 157 GLU A C 1
ATOM 1283 O O . GLU A 1 157 ? -3.583 -5.208 10.958 1.00 84.56 157 GLU A O 1
ATOM 1288 N N . ASP A 1 158 ? -5.101 -6.466 12.039 1.00 86.62 158 ASP A N 1
ATOM 1289 C CA . ASP A 1 158 ? -4.608 -7.761 11.560 1.00 86.62 158 ASP A CA 1
ATOM 1290 C C . ASP A 1 158 ? -4.770 -7.908 10.040 1.00 86.62 158 ASP A C 1
ATOM 1292 O O . ASP A 1 158 ? -3.847 -8.356 9.347 1.00 86.62 158 ASP A O 1
ATOM 1296 N N . PHE A 1 159 ? -5.904 -7.459 9.494 1.00 89.00 159 PHE A N 1
ATOM 1297 C CA . PHE A 1 159 ? -6.123 -7.415 8.051 1.00 89.00 159 PHE A CA 1
ATOM 1298 C C . PHE A 1 159 ? -5.102 -6.510 7.349 1.00 89.00 159 PHE A C 1
ATOM 1300 O O . PHE A 1 159 ? -4.433 -6.961 6.418 1.00 89.00 159 PHE A O 1
ATOM 1307 N N . ILE A 1 160 ? -4.918 -5.269 7.819 1.00 88.88 160 ILE A N 1
AT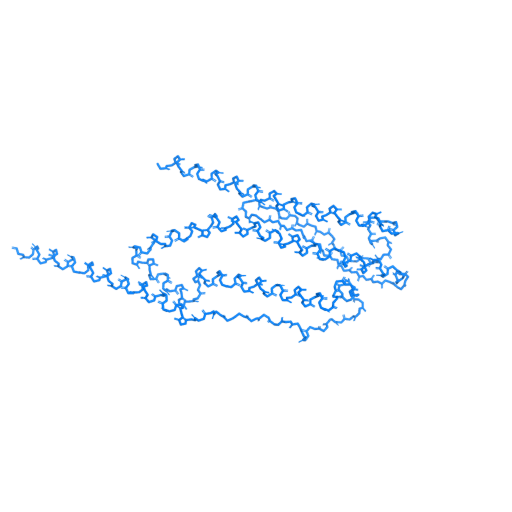OM 1308 C CA . ILE A 1 160 ? -3.946 -4.317 7.249 1.00 88.88 160 ILE A CA 1
ATOM 1309 C C . ILE A 1 160 ? -2.536 -4.918 7.258 1.00 88.88 160 ILE A C 1
ATOM 1311 O O . ILE A 1 160 ? -1.828 -4.875 6.249 1.00 88.88 160 ILE A O 1
ATOM 1315 N N . THR A 1 161 ? -2.144 -5.526 8.378 1.00 88.88 161 THR A N 1
ATOM 1316 C CA . THR A 1 161 ? -0.837 -6.178 8.519 1.00 88.88 161 THR A CA 1
ATOM 1317 C C . THR A 1 161 ? -0.692 -7.357 7.554 1.00 88.88 161 THR A C 1
ATOM 1319 O O . THR A 1 161 ? 0.363 -7.544 6.945 1.00 88.88 161 THR A O 1
ATOM 1322 N N . THR A 1 162 ? -1.743 -8.155 7.370 1.00 92.88 162 THR A N 1
ATOM 1323 C CA . THR A 1 162 ? -1.718 -9.300 6.449 1.00 92.88 162 THR A CA 1
ATOM 1324 C C . THR A 1 162 ? -1.643 -8.858 4.989 1.00 92.88 162 THR A C 1
ATOM 1326 O O . THR A 1 162 ? -0.849 -9.410 4.228 1.00 92.88 162 THR A O 1
ATOM 1329 N N . VAL A 1 163 ? -2.381 -7.814 4.606 1.00 93.31 163 VAL A N 1
ATOM 1330 C CA . VAL A 1 163 ? -2.295 -7.208 3.268 1.00 93.31 163 VAL A CA 1
ATOM 1331 C C . VAL A 1 163 ? -0.888 -6.675 2.990 1.00 93.31 163 VAL A C 1
ATOM 1333 O O . VAL A 1 163 ? -0.376 -6.858 1.888 1.00 93.31 163 VAL A O 1
ATOM 1336 N N . GLN A 1 164 ? -0.217 -6.074 3.978 1.00 91.62 164 GLN A N 1
ATOM 1337 C CA . GLN A 1 164 ? 1.173 -5.621 3.823 1.00 91.62 164 GLN A CA 1
ATOM 1338 C C . GLN A 1 164 ? 2.147 -6.769 3.588 1.00 91.62 164 GLN A C 1
ATOM 1340 O O . GLN A 1 164 ? 2.986 -6.681 2.693 1.00 91.62 164 GLN A O 1
ATOM 1345 N N . ARG A 1 165 ? 2.021 -7.859 4.354 1.00 93.44 165 ARG A N 1
ATOM 1346 C CA . ARG A 1 165 ? 2.842 -9.060 4.138 1.00 93.44 165 ARG A CA 1
ATOM 1347 C C . ARG A 1 165 ? 2.615 -9.630 2.743 1.00 93.44 165 ARG A C 1
ATOM 1349 O O . ARG A 1 165 ? 3.575 -9.916 2.041 1.00 93.44 165 ARG A O 1
ATOM 1356 N N . TYR A 1 166 ? 1.358 -9.724 2.319 1.00 95.69 166 TYR A N 1
ATOM 1357 C CA . TYR A 1 166 ? 1.024 -10.200 0.983 1.00 95.69 166 TYR A CA 1
ATOM 1358 C C . TYR A 1 166 ? 1.561 -9.283 -0.124 1.00 95.69 166 TYR A C 1
ATOM 1360 O O . TYR A 1 166 ? 2.084 -9.773 -1.122 1.00 95.69 166 TYR A O 1
ATOM 1368 N N . ARG A 1 167 ? 1.520 -7.956 0.058 1.00 94.75 167 ARG A N 1
ATOM 1369 C CA . ARG A 1 167 ? 2.171 -7.013 -0.866 1.00 94.75 167 ARG A CA 1
ATOM 1370 C C . ARG A 1 167 ? 3.657 -7.338 -1.029 1.00 94.75 167 ARG A C 1
ATOM 1372 O O . ARG A 1 167 ? 4.140 -7.306 -2.157 1.00 94.75 167 ARG A O 1
ATOM 1379 N N . GLN A 1 168 ? 4.363 -7.658 0.057 1.00 95.12 168 GLN A N 1
ATOM 1380 C CA . GLN A 1 168 ? 5.766 -8.063 -0.028 1.00 95.12 168 GLN A CA 1
ATOM 1381 C C . GLN A 1 168 ? 5.926 -9.363 -0.826 1.00 95.12 168 GLN A C 1
ATOM 1383 O O . GLN A 1 168 ? 6.748 -9.404 -1.730 1.00 95.12 168 GLN A O 1
ATOM 1388 N N . THR A 1 169 ? 5.074 -10.367 -0.594 1.00 96.44 169 THR A N 1
ATOM 1389 C CA . THR A 1 169 ? 5.065 -11.614 -1.382 1.00 96.44 169 THR A CA 1
ATOM 1390 C C . THR A 1 169 ? 4.890 -11.363 -2.882 1.00 96.44 169 THR A C 1
ATOM 1392 O O . THR A 1 169 ? 5.571 -11.983 -3.693 1.00 96.44 169 THR A O 1
ATOM 1395 N N . ILE A 1 170 ? 4.008 -10.437 -3.269 1.00 95.56 170 ILE A N 1
ATOM 1396 C CA . ILE A 1 170 ? 3.811 -10.061 -4.677 1.00 95.56 170 ILE A CA 1
ATOM 1397 C C . ILE A 1 170 ? 5.041 -9.350 -5.251 1.00 95.56 170 ILE A C 1
ATOM 1399 O O . ILE A 1 170 ? 5.444 -9.627 -6.379 1.00 95.56 170 ILE A O 1
ATOM 1403 N N . ILE A 1 171 ? 5.653 -8.447 -4.481 1.00 95.25 171 ILE A N 1
ATOM 1404 C CA . ILE A 1 171 ? 6.891 -7.766 -4.879 1.00 95.25 171 ILE A CA 1
ATOM 1405 C C . ILE A 1 171 ? 8.016 -8.785 -5.096 1.00 95.25 171 ILE A C 1
ATOM 1407 O O . ILE A 1 171 ? 8.692 -8.724 -6.121 1.00 95.25 171 ILE A O 1
ATOM 1411 N N . ASP A 1 172 ? 8.189 -9.724 -4.167 1.00 95.88 172 ASP A N 1
ATOM 1412 C CA . ASP A 1 172 ? 9.213 -10.769 -4.241 1.00 95.88 172 ASP A CA 1
ATOM 1413 C C . ASP A 1 172 ? 8.983 -11.667 -5.464 1.00 95.88 172 ASP A C 1
ATOM 1415 O O . ASP A 1 172 ? 9.902 -11.878 -6.252 1.00 95.88 172 ASP A O 1
ATOM 1419 N N . TYR A 1 173 ? 7.734 -12.073 -5.717 1.00 95.50 173 TYR A N 1
ATOM 1420 C CA . TYR A 1 173 ? 7.360 -12.804 -6.930 1.00 95.50 173 TYR A CA 1
ATOM 1421 C C . TYR A 1 173 ? 7.751 -12.044 -8.212 1.00 95.50 173 TYR A C 1
ATOM 1423 O O . TYR A 1 173 ? 8.299 -12.639 -9.143 1.00 95.50 173 TYR A O 1
ATOM 1431 N N . PHE A 1 174 ? 7.535 -10.724 -8.277 1.00 94.56 174 PHE A N 1
ATOM 1432 C CA . PHE A 1 174 ? 7.950 -9.928 -9.439 1.00 94.56 174 PHE A CA 1
ATOM 1433 C C . PHE A 1 174 ? 9.472 -9.844 -9.602 1.00 94.56 174 PHE A C 1
ATOM 1435 O O . PHE A 1 174 ? 9.957 -9.850 -10.739 1.00 94.56 174 PHE A O 1
ATOM 1442 N N . TYR A 1 175 ? 10.234 -9.806 -8.507 1.00 95.00 175 TYR A N 1
ATOM 1443 C CA . TYR A 1 175 ? 11.694 -9.890 -8.569 1.00 95.00 175 TYR A CA 1
ATOM 1444 C C . TYR A 1 175 ? 12.168 -11.261 -9.059 1.00 95.00 175 TYR A C 1
ATOM 1446 O O . TYR A 1 175 ? 12.986 -11.315 -9.981 1.00 95.00 175 TYR A O 1
ATOM 1454 N N . ASP A 1 176 ? 11.614 -12.347 -8.520 1.00 94.81 176 ASP A N 1
ATOM 1455 C CA . ASP A 1 176 ? 11.966 -13.723 -8.890 1.00 94.81 176 ASP A CA 1
ATOM 1456 C C . ASP A 1 176 ? 11.692 -13.999 -10.373 1.00 94.81 176 ASP A C 1
ATOM 1458 O O . ASP A 1 176 ? 12.507 -14.601 -11.078 1.00 94.81 176 ASP A O 1
ATOM 1462 N N . LYS A 1 177 ? 10.575 -13.475 -10.891 1.00 92.75 177 LYS A N 1
ATOM 1463 C CA . LYS A 1 177 ? 10.213 -13.553 -12.313 1.00 92.75 177 LYS A CA 1
ATOM 1464 C C . LYS A 1 177 ? 10.985 -12.583 -13.207 1.00 92.75 177 LYS A C 1
ATOM 1466 O O . LYS A 1 177 ? 10.783 -12.603 -14.422 1.00 92.75 177 LYS A O 1
ATOM 1471 N N . LYS A 1 178 ? 11.844 -11.725 -12.640 1.00 93.12 178 LYS A N 1
ATOM 1472 C CA . LYS A 1 178 ? 12.499 -10.607 -13.344 1.00 93.12 178 LYS A CA 1
ATOM 1473 C C . LYS A 1 178 ? 11.483 -9.778 -14.139 1.00 93.12 178 LYS A C 1
ATOM 1475 O O . LYS A 1 178 ? 11.755 -9.343 -15.258 1.00 93.12 178 LYS A O 1
ATOM 1480 N N . ALA A 1 179 ? 10.294 -9.581 -13.566 1.00 92.31 179 ALA A N 1
ATOM 1481 C CA . ALA A 1 179 ? 9.167 -8.967 -14.254 1.00 92.31 179 ALA A CA 1
ATOM 1482 C C . ALA A 1 179 ? 9.531 -7.563 -14.749 1.00 92.31 179 ALA A C 1
ATOM 1484 O O . ALA A 1 179 ? 9.313 -7.256 -15.912 1.00 92.31 179 ALA A O 1
ATOM 1485 N N . PHE A 1 180 ? 10.206 -6.758 -13.925 1.00 91.62 180 PHE A N 1
ATOM 1486 C CA . PHE A 1 180 ? 10.552 -5.369 -14.252 1.00 91.62 180 PHE A CA 1
ATOM 1487 C C . PHE A 1 180 ? 11.497 -5.195 -15.454 1.00 91.62 180 PHE A C 1
ATOM 1489 O O . PHE A 1 180 ? 11.578 -4.099 -15.994 1.00 91.62 180 PHE A O 1
ATOM 1496 N N . SER A 1 181 ? 12.200 -6.242 -15.900 1.00 89.50 181 SER A N 1
ATOM 1497 C CA . SER A 1 181 ? 13.009 -6.221 -17.133 1.00 89.50 181 SER A CA 1
ATOM 1498 C C . SER A 1 181 ? 12.409 -7.070 -18.263 1.00 89.50 181 SER A C 1
ATOM 1500 O O . SER A 1 181 ? 13.005 -7.222 -19.335 1.00 89.50 181 SER A O 1
ATOM 1502 N N . SER A 1 182 ? 11.213 -7.620 -18.051 1.00 90.81 182 SER A N 1
ATOM 1503 C CA . SER A 1 1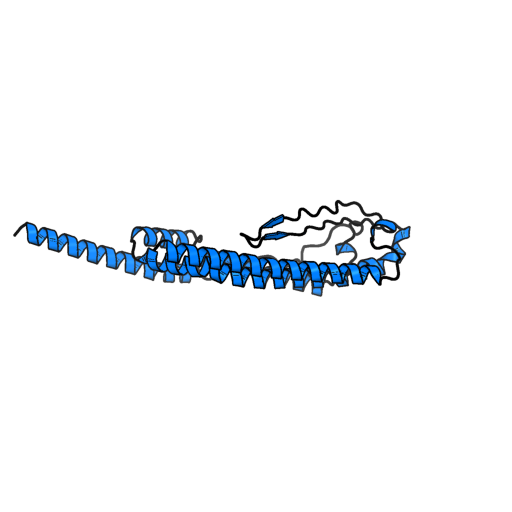82 ? 10.474 -8.393 -19.043 1.00 90.81 182 SER A CA 1
ATOM 1504 C C . SER A 1 182 ? 9.692 -7.478 -19.974 1.00 90.81 182 SER A C 1
ATOM 1506 O O . SER A 1 182 ? 9.014 -6.558 -19.529 1.00 90.81 182 SER A O 1
ATOM 1508 N N . ARG A 1 183 ? 9.690 -7.792 -21.275 1.00 88.44 183 ARG A N 1
ATOM 1509 C CA . ARG A 1 183 ? 8.854 -7.091 -22.265 1.00 88.44 183 ARG A CA 1
ATOM 1510 C C . ARG A 1 183 ? 7.374 -7.133 -21.883 1.00 88.44 183 ARG A C 1
ATOM 1512 O O . ARG A 1 183 ? 6.688 -6.135 -22.045 1.00 88.44 183 ARG A O 1
ATOM 1519 N N . LYS A 1 184 ? 6.917 -8.237 -21.280 1.00 89.06 184 LYS A N 1
ATOM 1520 C CA . LYS A 1 184 ? 5.531 -8.414 -20.815 1.00 89.06 184 LYS A CA 1
ATOM 1521 C C . LYS A 1 184 ? 5.104 -7.438 -19.710 1.00 89.06 184 LYS A C 1
ATOM 1523 O O . LYS A 1 184 ? 3.912 -7.298 -19.474 1.00 89.06 184 LYS A O 1
ATOM 1528 N N . TRP A 1 185 ? 6.045 -6.792 -19.017 1.00 87.62 185 TRP A N 1
ATOM 1529 C CA . TRP A 1 185 ? 5.730 -5.805 -17.977 1.00 87.62 185 TRP A CA 1
ATOM 1530 C C . TRP A 1 185 ? 5.237 -4.482 -18.553 1.00 87.62 185 TRP A C 1
ATOM 1532 O O . TRP A 1 185 ? 4.376 -3.833 -17.969 1.00 87.62 185 TRP A O 1
ATOM 1542 N N . PHE A 1 186 ? 5.797 -4.079 -19.691 1.00 83.88 186 PHE A N 1
ATOM 1543 C CA . PHE A 1 186 ? 5.600 -2.740 -20.233 1.00 83.88 186 PHE A CA 1
ATOM 1544 C C . PHE A 1 186 ? 4.994 -2.727 -21.638 1.00 83.88 186 PHE A C 1
ATOM 1546 O O . PHE A 1 186 ? 4.356 -1.741 -22.002 1.00 83.88 186 PHE A O 1
ATOM 1553 N N . ALA A 1 187 ? 5.159 -3.797 -22.419 1.00 84.75 187 ALA A N 1
ATOM 1554 C CA . ALA A 1 187 ? 4.679 -3.887 -23.789 1.00 84.75 187 ALA A CA 1
ATOM 1555 C C . ALA A 1 187 ? 3.441 -4.783 -23.909 1.00 84.75 187 ALA A C 1
ATOM 1557 O O . ALA A 1 187 ? 3.401 -5.899 -23.393 1.00 84.75 187 ALA A O 1
ATOM 1558 N N . VAL A 1 188 ? 2.448 -4.308 -24.660 1.00 82.00 188 VAL A N 1
ATOM 1559 C CA . VAL A 1 188 ? 1.174 -5.020 -24.895 1.00 82.00 188 VAL A CA 1
ATOM 1560 C C . VAL A 1 188 ? 1.227 -6.004 -26.075 1.00 82.00 188 VAL A C 1
ATOM 1562 O O . VAL A 1 188 ? 0.197 -6.483 -26.538 1.00 82.00 188 VAL A O 1
ATOM 1565 N N . ASP A 1 189 ? 2.414 -6.268 -26.619 1.00 81.12 189 ASP A N 1
ATOM 1566 C CA . ASP A 1 189 ? 2.607 -6.988 -27.883 1.00 81.12 189 ASP A CA 1
ATOM 1567 C C . ASP A 1 189 ? 2.885 -8.492 -27.737 1.00 81.12 189 ASP A C 1
ATOM 1569 O O . ASP A 1 189 ? 2.777 -9.223 -28.718 1.00 81.12 189 ASP A O 1
ATOM 1573 N N . GLN A 1 190 ? 3.195 -8.979 -26.533 1.00 76.44 190 GLN A N 1
ATOM 1574 C CA . GLN A 1 190 ? 3.515 -10.392 -26.279 1.00 76.44 190 GLN A CA 1
ATOM 1575 C C . GLN A 1 190 ? 2.320 -11.261 -25.845 1.00 76.44 190 GLN A C 1
ATOM 1577 O O . GLN A 1 190 ? 2.520 -12.380 -25.366 1.00 76.44 190 GLN A O 1
ATOM 1582 N N . GLY A 1 191 ? 1.089 -10.781 -26.035 1.00 74.44 191 GLY A N 1
ATOM 1583 C CA . GLY A 1 191 ? -0.127 -11.508 -25.660 1.00 74.44 191 GLY A CA 1
ATOM 1584 C C . GLY A 1 191 ? -0.382 -11.525 -24.149 1.00 74.44 191 GLY A C 1
ATOM 1585 O O . GLY A 1 191 ? 0.140 -10.694 -23.408 1.00 74.44 191 GLY A O 1
ATOM 1586 N N . GLU A 1 192 ? -1.226 -12.453 -23.696 1.00 81.38 192 GLU A N 1
ATOM 1587 C CA . GLU A 1 192 ? -1.656 -12.526 -22.296 1.00 81.38 192 GLU A CA 1
ATOM 1588 C C . GLU A 1 192 ? -0.522 -12.974 -21.357 1.00 81.38 192 GLU A C 1
ATOM 1590 O O . GLU A 1 192 ? 0.311 -13.830 -21.680 1.00 81.38 192 GLU A O 1
ATOM 1595 N N . VAL A 1 193 ? -0.481 -12.370 -20.168 1.00 83.00 193 VAL A N 1
ATOM 1596 C CA . VAL A 1 193 ? 0.402 -12.797 -19.080 1.00 83.00 193 VAL A CA 1
ATOM 1597 C C . VAL A 1 193 ? -0.243 -13.996 -18.390 1.00 83.00 193 VAL A C 1
ATOM 1599 O O . VAL A 1 193 ? -1.422 -13.952 -18.051 1.00 83.00 193 VAL A O 1
ATOM 1602 N N . ASP A 1 194 ? 0.529 -15.062 -18.188 1.00 85.69 194 ASP A N 1
ATOM 1603 C CA . ASP A 1 194 ? 0.086 -16.201 -17.389 1.00 85.69 194 ASP A CA 1
ATOM 1604 C C . ASP A 1 194 ? 0.106 -15.811 -15.909 1.00 85.69 194 ASP A C 1
ATOM 1606 O O . ASP A 1 194 ? 1.163 -15.522 -15.351 1.00 85.69 194 ASP A O 1
ATOM 1610 N N . TRP A 1 195 ? -1.077 -15.769 -15.302 1.00 86.81 195 TRP A N 1
ATOM 1611 C CA . TRP A 1 195 ? -1.273 -15.445 -13.889 1.00 86.81 195 TRP A CA 1
ATOM 1612 C C . TRP A 1 195 ? -1.566 -16.683 -13.035 1.00 86.81 195 TRP A C 1
ATOM 1614 O O . TRP A 1 195 ? -1.900 -16.544 -11.859 1.00 86.81 195 TRP A O 1
ATOM 1624 N N . SER A 1 196 ? -1.486 -17.891 -13.604 1.00 92.06 196 SER A N 1
ATOM 1625 C CA . SER A 1 196 ? -1.848 -19.128 -12.900 1.00 92.06 196 SER A CA 1
ATOM 1626 C C . SER A 1 196 ? -0.950 -19.429 -11.698 1.00 92.06 196 SER A C 1
ATOM 1628 O O . SER A 1 196 ? -1.397 -20.069 -10.747 1.00 92.06 196 SER A O 1
ATOM 1630 N N . ASP A 1 197 ? 0.286 -18.927 -11.711 1.00 92.94 197 ASP A 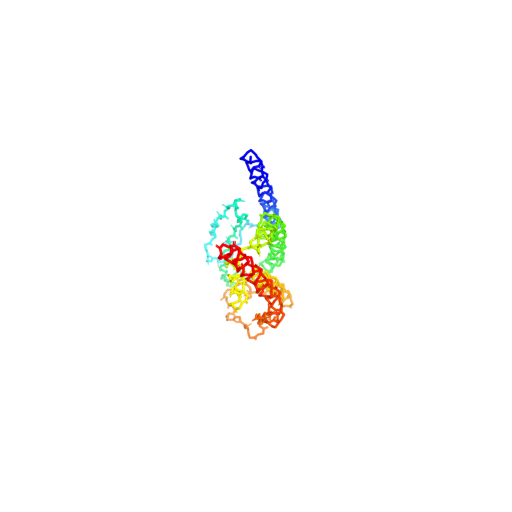N 1
ATOM 1631 C CA . ASP A 1 197 ? 1.263 -19.078 -10.635 1.00 92.94 197 ASP A CA 1
ATOM 1632 C C . ASP A 1 197 ? 1.383 -17.845 -9.722 1.00 92.94 197 ASP A C 1
ATOM 1634 O O . ASP A 1 197 ? 2.271 -17.795 -8.865 1.00 92.94 197 ASP A O 1
ATOM 1638 N N . LEU A 1 198 ? 0.494 -16.856 -9.880 1.00 93.62 198 LEU A N 1
ATOM 1639 C CA . LEU A 1 198 ? 0.460 -15.683 -9.015 1.00 93.62 198 LEU A CA 1
ATOM 1640 C C . LEU A 1 198 ? 0.124 -16.122 -7.575 1.00 93.62 198 LEU A C 1
ATOM 1642 O O . LEU A 1 198 ? -0.862 -16.841 -7.372 1.00 93.62 198 LEU A O 1
ATOM 1646 N N . PRO A 1 199 ? 0.888 -15.678 -6.557 1.00 94.88 199 PRO A N 1
ATOM 1647 C CA . PRO A 1 199 ? 0.571 -15.967 -5.166 1.00 94.88 199 PRO A CA 1
ATOM 1648 C C . PRO A 1 199 ? -0.860 -15.537 -4.852 1.00 94.88 199 PRO A C 1
ATOM 1650 O O . PRO A 1 199 ? -1.229 -14.398 -5.113 1.00 94.88 199 PRO A O 1
ATOM 1653 N N . GLN A 1 200 ? -1.672 -16.434 -4.294 1.00 94.75 200 GLN A N 1
ATOM 1654 C CA . GLN A 1 200 ? -3.052 -16.105 -3.948 1.00 94.75 200 GLN A CA 1
ATOM 1655 C C . GLN A 1 200 ? -3.121 -15.424 -2.585 1.00 94.75 200 GLN A C 1
ATOM 1657 O O . GLN A 1 200 ? -2.531 -15.888 -1.605 1.00 94.75 200 GLN A O 1
ATOM 1662 N N . PHE A 1 201 ? -3.888 -14.336 -2.503 1.00 94.44 201 PHE A N 1
ATOM 1663 C CA . PHE A 1 201 ? -4.202 -13.727 -1.220 1.00 94.44 201 PHE A CA 1
ATOM 1664 C C . PHE A 1 201 ? -5.099 -14.662 -0.418 1.00 94.44 201 PHE A C 1
ATOM 1666 O O . PHE A 1 201 ? -6.199 -15.009 -0.845 1.00 94.44 201 PHE A O 1
ATOM 1673 N N . SER A 1 202 ? -4.649 -15.022 0.777 1.00 90.44 202 SER A N 1
ATOM 1674 C CA . SER A 1 202 ? -5.467 -15.725 1.751 1.00 90.44 202 S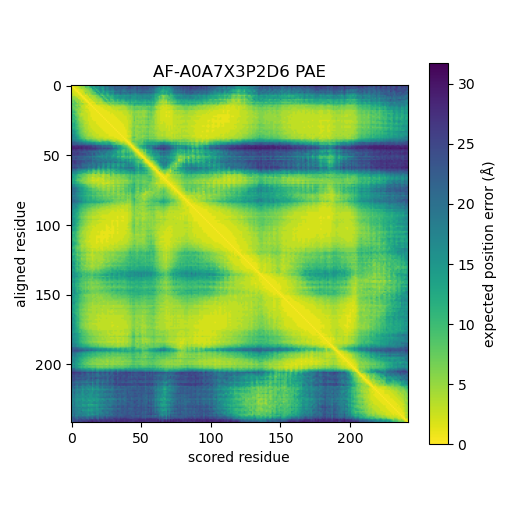ER A CA 1
ATOM 1675 C C . SER A 1 202 ? -5.419 -14.962 3.061 1.00 90.44 202 SER A C 1
ATOM 1677 O O . SER A 1 202 ? -4.353 -14.766 3.647 1.00 90.44 202 SER A O 1
ATOM 1679 N N . TYR A 1 203 ? -6.588 -14.524 3.515 1.00 88.00 203 TYR A N 1
ATOM 1680 C CA . TYR A 1 203 ? -6.761 -13.960 4.840 1.00 88.00 203 TYR A CA 1
ATOM 1681 C C . TYR A 1 203 ? -7.683 -14.869 5.632 1.00 88.00 203 TYR A C 1
ATOM 1683 O O . TYR A 1 203 ? -8.886 -14.952 5.383 1.00 88.00 203 TYR A O 1
ATOM 1691 N N . ARG A 1 204 ? -7.098 -15.546 6.613 1.00 81.88 204 ARG A N 1
ATOM 1692 C CA . ARG A 1 204 ? -7.844 -16.193 7.678 1.00 81.88 204 ARG A CA 1
ATOM 1693 C C . ARG A 1 204 ? -7.527 -15.424 8.943 1.00 81.88 204 ARG A C 1
ATOM 1695 O O . ARG A 1 204 ? -6.376 -15.412 9.371 1.00 81.88 204 ARG A O 1
ATOM 1702 N N . ARG A 1 205 ? -8.545 -14.785 9.517 1.00 72.44 205 ARG A N 1
ATOM 1703 C CA . ARG A 1 205 ? -8.419 -14.133 10.819 1.00 72.44 205 ARG A CA 1
ATOM 1704 C C . ARG A 1 205 ? -7.795 -15.122 11.797 1.00 72.44 205 ARG A C 1
ATOM 1706 O O . ARG A 1 205 ? -8.277 -16.254 11.901 1.00 72.44 205 ARG A O 1
ATOM 1713 N N . LYS A 1 206 ? -6.731 -14.705 12.484 1.00 65.06 206 LYS A N 1
ATOM 1714 C CA . LYS A 1 206 ? -6.156 -15.494 13.572 1.00 65.06 206 LYS A CA 1
ATOM 1715 C C . LYS A 1 206 ? -7.233 -15.697 14.631 1.00 65.06 206 LYS A C 1
ATOM 1717 O O . LYS A 1 206 ? -7.617 -14.756 15.310 1.00 65.06 206 LYS A O 1
ATOM 1722 N N . ASP A 1 207 ? -7.719 -16.928 14.715 1.00 59.38 207 ASP A N 1
ATOM 1723 C CA . ASP A 1 207 ? -8.459 -17.468 15.845 1.00 59.38 207 ASP A CA 1
ATOM 1724 C C . ASP A 1 207 ? -9.666 -16.629 16.288 1.00 59.38 207 ASP A C 1
ATOM 1726 O O . ASP A 1 207 ? -9.617 -15.908 17.283 1.00 59.38 207 ASP A O 1
ATOM 1730 N N . ILE A 1 208 ? -10.811 -16.842 15.628 1.00 61.12 208 ILE A N 1
ATOM 1731 C CA . ILE A 1 208 ? -12.134 -16.446 16.154 1.00 61.12 208 ILE A CA 1
ATOM 1732 C C . ILE A 1 208 ? -12.262 -16.872 17.628 1.00 61.12 208 ILE A C 1
ATOM 1734 O O . ILE A 1 208 ? -12.826 -16.151 18.442 1.00 61.12 208 ILE A O 1
ATOM 1738 N N . TRP A 1 209 ? -11.665 -18.012 17.987 1.00 60.50 209 TRP A N 1
ATOM 1739 C CA . TRP A 1 209 ? -11.605 -18.516 19.353 1.00 60.50 209 TRP A CA 1
ATOM 1740 C C . TRP A 1 209 ? -10.838 -17.604 20.324 1.00 60.50 209 TRP A C 1
ATOM 1742 O O . TRP A 1 209 ? -11.337 -17.318 21.410 1.00 60.50 209 TRP A O 1
ATOM 1752 N N . ASN A 1 210 ? -9.680 -17.071 19.923 1.00 59.69 210 ASN A N 1
ATOM 1753 C CA . ASN A 1 210 ? -8.941 -16.112 20.748 1.00 59.69 210 ASN A CA 1
ATOM 1754 C C . ASN A 1 210 ? -9.681 -14.768 20.818 1.00 59.69 210 ASN A C 1
ATOM 1756 O O . ASN A 1 210 ? -9.722 -14.149 21.879 1.00 59.69 210 ASN A O 1
ATOM 1760 N N . SER A 1 211 ? -10.341 -14.337 19.736 1.00 57.44 211 SER A N 1
ATOM 1761 C CA . SER A 1 211 ? -11.214 -13.153 19.758 1.00 57.44 211 SER A CA 1
ATOM 1762 C C . SER A 1 211 ? -12.412 -13.325 20.700 1.00 57.44 211 SER A C 1
ATOM 1764 O O . SER A 1 211 ? -12.742 -12.397 21.436 1.00 57.44 211 SER A O 1
ATOM 1766 N N . ILE A 1 212 ? -13.022 -14.514 20.751 1.00 62.78 212 ILE A N 1
ATOM 1767 C CA . ILE A 1 212 ? -14.088 -14.852 21.707 1.00 62.78 212 ILE A CA 1
ATOM 1768 C C . ILE A 1 212 ? -13.546 -14.861 23.139 1.00 62.78 212 ILE A C 1
ATOM 1770 O O . ILE A 1 212 ? -14.206 -14.349 24.041 1.00 62.78 212 ILE A O 1
ATOM 1774 N N . GLN A 1 213 ? -12.337 -15.379 23.364 1.00 66.06 213 GLN A N 1
ATOM 1775 C CA . GLN A 1 213 ? -11.705 -15.340 24.681 1.00 66.06 213 GLN A CA 1
ATOM 1776 C C . GLN A 1 213 ? -11.425 -13.897 25.127 1.00 66.06 213 GLN A C 1
ATOM 1778 O O . GLN A 1 213 ? -11.695 -13.552 26.276 1.00 66.06 213 GLN A O 1
ATOM 1783 N N . HIS A 1 214 ? -10.985 -13.014 24.229 1.00 60.94 214 HIS A N 1
ATOM 1784 C CA . HIS A 1 214 ? -10.847 -11.590 24.540 1.00 60.94 214 HIS A CA 1
ATOM 1785 C C . HIS A 1 214 ? -12.198 -10.917 24.833 1.00 60.94 214 HIS A C 1
ATOM 1787 O O . HIS A 1 214 ? -12.304 -10.183 25.816 1.00 60.94 214 HIS A O 1
ATOM 1793 N N . ALA A 1 215 ? -13.242 -11.226 24.059 1.00 64.94 215 ALA A N 1
ATOM 1794 C CA . ALA A 1 215 ? -14.598 -10.741 24.315 1.00 64.94 215 ALA A CA 1
ATOM 1795 C C . ALA A 1 215 ? -15.187 -11.288 25.628 1.00 64.94 215 ALA A C 1
ATOM 1797 O O . ALA A 1 215 ? -15.952 -10.592 26.285 1.00 64.94 215 ALA A O 1
ATOM 1798 N N . SER A 1 216 ? -14.804 -12.494 26.062 1.00 68.50 216 SER A N 1
ATOM 1799 C CA . SER A 1 216 ? -15.297 -13.093 27.309 1.00 68.50 216 SER A CA 1
ATOM 1800 C C . SER A 1 216 ? -14.892 -12.303 28.551 1.00 68.50 216 SER A C 1
ATOM 1802 O O . SER A 1 216 ? -15.675 -12.221 29.493 1.00 68.50 216 SER A O 1
ATOM 1804 N N . SER A 1 217 ? -13.717 -11.665 28.542 1.00 69.06 217 SER A N 1
ATOM 1805 C CA . SER A 1 217 ? -13.295 -10.791 29.640 1.00 69.06 217 SER A CA 1
ATOM 1806 C C . SER A 1 217 ? -14.166 -9.540 29.711 1.00 69.06 217 SER A C 1
ATOM 1808 O O . SER A 1 217 ? -14.530 -9.103 30.803 1.00 69.06 217 SER A O 1
ATOM 1810 N N . ASP A 1 218 ? -14.515 -8.977 28.553 1.00 71.00 218 ASP A N 1
ATOM 1811 C CA . ASP A 1 218 ? -15.419 -7.834 28.473 1.00 71.00 218 ASP A CA 1
ATOM 1812 C C . ASP A 1 218 ? -16.844 -8.269 28.896 1.00 71.00 218 ASP A C 1
ATOM 1814 O O . ASP A 1 218 ? -17.435 -7.646 29.772 1.00 71.00 218 ASP A O 1
ATOM 1818 N N . ILE A 1 219 ? -17.363 -9.408 28.423 1.00 76.38 219 ILE A N 1
ATOM 1819 C CA . ILE A 1 219 ? -18.671 -9.957 28.842 1.00 76.38 219 ILE A CA 1
ATOM 1820 C C . ILE A 1 219 ? -18.717 -10.251 30.353 1.00 76.38 219 ILE A C 1
ATOM 1822 O O . ILE A 1 219 ? -19.703 -9.926 31.015 1.00 76.38 219 ILE A O 1
ATOM 1826 N N . ALA A 1 220 ? -17.658 -10.827 30.925 1.00 80.56 220 ALA A N 1
ATOM 1827 C CA . ALA A 1 220 ? -17.574 -11.111 32.357 1.00 80.56 220 ALA A CA 1
ATOM 1828 C C . ALA A 1 220 ? -17.585 -9.825 33.196 1.00 80.56 220 ALA A C 1
ATOM 1830 O O . ALA A 1 220 ? -18.275 -9.751 34.212 1.00 80.56 220 ALA A O 1
ATOM 1831 N N . CYS A 1 221 ? -16.864 -8.794 32.751 1.00 77.06 221 CYS A N 1
ATOM 1832 C CA . CYS A 1 221 ? -16.876 -7.485 33.395 1.00 77.06 221 CYS A CA 1
ATOM 1833 C C . CYS A 1 221 ? -18.265 -6.822 33.290 1.00 77.06 221 CYS A C 1
ATOM 1835 O O . CYS A 1 221 ? -18.775 -6.307 34.284 1.00 77.06 221 CYS A O 1
ATOM 1837 N N . LEU A 1 222 ? -18.938 -6.943 32.139 1.00 79.94 222 LEU A N 1
ATOM 1838 C CA . LEU A 1 222 ? -20.327 -6.514 31.933 1.00 79.94 222 LEU A CA 1
ATOM 1839 C C . LEU A 1 222 ? -21.288 -7.179 32.924 1.00 79.94 222 LEU A C 1
ATOM 1841 O O . LEU A 1 222 ? -22.132 -6.518 33.531 1.00 79.94 222 LEU A O 1
ATOM 1845 N N . LEU A 1 223 ? -21.160 -8.496 33.095 1.00 84.31 223 LEU A N 1
ATOM 1846 C CA . LEU A 1 223 ? -21.969 -9.270 34.031 1.00 84.31 223 LEU A CA 1
ATOM 1847 C C . LEU A 1 223 ? -21.722 -8.804 35.470 1.00 84.31 223 LEU A C 1
ATOM 1849 O O . LEU A 1 223 ? -22.674 -8.582 36.214 1.00 84.31 223 LEU A O 1
ATOM 1853 N N . LEU A 1 224 ? -20.461 -8.574 35.839 1.00 86.75 224 LEU A N 1
ATOM 1854 C CA . LEU A 1 224 ? -20.080 -8.101 37.168 1.00 86.75 224 LEU A CA 1
ATOM 1855 C C . LEU A 1 224 ? -20.641 -6.699 37.457 1.00 86.75 224 LEU A C 1
ATOM 1857 O O . LEU A 1 224 ? -21.211 -6.483 38.525 1.00 86.75 224 LEU A O 1
ATOM 1861 N N . ILE A 1 225 ? -20.564 -5.772 36.496 1.00 84.25 225 ILE A N 1
ATOM 1862 C CA . ILE A 1 225 ? -21.158 -4.431 36.618 1.00 84.25 225 ILE A CA 1
ATOM 1863 C C . ILE A 1 225 ? -22.675 -4.527 36.806 1.00 84.25 225 ILE A C 1
ATOM 1865 O O . ILE A 1 225 ? -23.215 -3.889 37.709 1.00 84.25 225 ILE A O 1
ATOM 1869 N N . ASN A 1 226 ? -23.362 -5.347 36.004 1.00 85.94 226 ASN A N 1
ATOM 1870 C CA . ASN A 1 226 ? -24.807 -5.540 36.139 1.00 85.94 226 ASN A CA 1
ATOM 1871 C C . ASN A 1 226 ? -25.185 -6.107 37.515 1.00 85.94 226 ASN A C 1
ATOM 1873 O O . ASN A 1 226 ? -26.126 -5.615 38.132 1.00 85.94 226 ASN A O 1
ATOM 1877 N N . VAL A 1 227 ? -24.430 -7.083 38.033 1.00 89.25 227 VAL A N 1
ATOM 1878 C CA . VAL A 1 227 ? -24.643 -7.635 39.382 1.00 89.25 227 VAL A CA 1
ATOM 1879 C C . VAL A 1 227 ? -24.443 -6.565 40.456 1.00 89.25 227 VAL A C 1
ATOM 1881 O O . VAL A 1 227 ? -25.269 -6.450 41.357 1.00 89.25 227 VAL A O 1
ATOM 1884 N N . VAL A 1 228 ? -23.389 -5.749 40.364 1.00 90.31 228 VAL A N 1
ATOM 1885 C CA . VAL A 1 228 ? -23.131 -4.671 41.333 1.00 90.31 228 VAL A CA 1
ATOM 1886 C C . VAL A 1 228 ? -24.241 -3.619 41.303 1.00 90.31 228 VAL A C 1
ATOM 1888 O O . VAL A 1 228 ? -24.740 -3.238 42.361 1.00 90.31 228 VAL A O 1
ATOM 1891 N N . LEU A 1 229 ? -24.665 -3.179 40.115 1.00 88.88 229 LEU A N 1
ATOM 1892 C CA . LEU A 1 229 ? -25.764 -2.221 39.962 1.00 88.88 229 LEU A CA 1
ATOM 1893 C C . LEU A 1 229 ? -27.080 -2.783 40.505 1.00 88.88 229 LEU A C 1
ATOM 1895 O O . LEU A 1 229 ? -27.793 -2.086 41.229 1.00 88.88 229 LEU A O 1
ATOM 1899 N N . PHE A 1 230 ? -27.376 -4.050 40.213 1.00 92.75 230 PHE A N 1
ATOM 1900 C CA . PHE A 1 230 ? -28.547 -4.737 40.746 1.00 92.75 230 PHE A CA 1
ATOM 1901 C C . PHE A 1 230 ? -28.510 -4.797 42.277 1.00 92.75 230 PHE A C 1
ATOM 1903 O O . PHE A 1 230 ? -29.474 -4.398 42.925 1.00 92.75 230 PHE A O 1
ATOM 1910 N N . MET A 1 231 ? -27.378 -5.204 42.862 1.00 92.56 231 MET A N 1
ATOM 1911 C CA . MET A 1 231 ? -27.201 -5.274 44.315 1.00 92.56 231 MET A CA 1
ATOM 1912 C C . MET A 1 231 ? -27.331 -3.903 44.983 1.00 92.56 231 MET A C 1
ATOM 1914 O O . MET A 1 231 ? -27.991 -3.791 46.013 1.00 92.56 231 MET A O 1
ATOM 1918 N N . MET A 1 232 ? -26.752 -2.845 44.405 1.00 92.88 232 MET A N 1
ATOM 1919 C CA . MET A 1 232 ? -26.921 -1.486 44.930 1.00 92.88 232 MET A CA 1
ATOM 1920 C C . MET A 1 232 ? -28.383 -1.045 44.891 1.00 92.88 232 MET A C 1
ATOM 1922 O O . MET A 1 232 ? -28.891 -0.529 45.882 1.00 92.88 232 MET A O 1
ATOM 1926 N N . THR A 1 233 ? -29.062 -1.275 43.766 1.00 92.00 233 THR A N 1
ATOM 1927 C CA . THR A 1 233 ? -30.471 -0.901 43.598 1.00 92.00 233 THR A CA 1
ATOM 1928 C C . THR A 1 233 ? -31.344 -1.651 44.605 1.00 92.00 233 THR A C 1
ATOM 1930 O O . THR A 1 233 ? -32.121 -1.030 45.324 1.00 92.00 233 THR A O 1
ATOM 1933 N N . PHE A 1 234 ? -31.146 -2.965 44.737 1.00 92.62 234 PHE A N 1
ATOM 1934 C CA . PHE A 1 234 ? -31.828 -3.805 45.719 1.00 92.62 234 PHE A CA 1
ATOM 1935 C C . PHE A 1 234 ? -31.626 -3.300 47.157 1.00 92.62 234 PHE A C 1
ATOM 1937 O O . PHE A 1 234 ? -32.596 -3.130 47.891 1.00 92.62 234 PHE A O 1
ATOM 1944 N N . LEU A 1 235 ? -30.387 -2.984 47.550 1.00 93.31 235 LEU A N 1
ATOM 1945 C CA . LEU A 1 235 ? -30.084 -2.452 48.885 1.00 93.31 235 LEU A CA 1
ATOM 1946 C C . LEU A 1 235 ? -30.741 -1.090 49.154 1.00 93.31 235 LEU A C 1
ATOM 1948 O O . LEU A 1 235 ? -31.134 -0.822 50.289 1.00 93.31 235 LEU A O 1
ATOM 1952 N N . ILE A 1 236 ? -30.855 -0.230 48.136 1.00 92.31 236 ILE A N 1
ATOM 1953 C CA . ILE A 1 236 ? -31.548 1.061 48.251 1.00 92.31 236 ILE A CA 1
ATOM 1954 C C . ILE A 1 236 ? -33.044 0.841 48.490 1.00 92.31 236 ILE A C 1
ATOM 1956 O O . ILE A 1 236 ? -33.588 1.449 49.408 1.00 92.31 236 ILE A O 1
ATOM 1960 N N . PHE A 1 237 ? -33.690 -0.040 47.721 1.00 92.56 237 PHE A N 1
ATOM 1961 C CA . PHE A 1 237 ? -35.115 -0.348 47.891 1.00 92.56 237 PHE A CA 1
ATOM 1962 C C . PHE A 1 237 ? -35.416 -0.954 49.264 1.00 92.56 237 PHE A C 1
ATOM 1964 O O . PHE A 1 237 ? -36.306 -0.470 49.957 1.00 92.56 237 PHE A O 1
ATOM 1971 N N . VAL A 1 238 ? -34.612 -1.923 49.714 1.00 92.06 238 VAL A N 1
ATOM 1972 C CA . VAL A 1 238 ? -34.763 -2.523 51.053 1.00 92.06 238 VAL A CA 1
ATOM 1973 C C . VAL A 1 238 ? -34.633 -1.473 52.159 1.00 92.06 238 VAL A C 1
ATOM 1975 O O . VAL A 1 238 ? -35.342 -1.540 53.155 1.00 92.06 238 VAL A O 1
ATOM 1978 N N . ARG A 1 239 ? -33.755 -0.475 51.997 1.00 84.81 239 ARG A N 1
ATOM 1979 C CA . ARG A 1 239 ? -33.627 0.635 52.955 1.00 84.81 239 ARG A CA 1
ATOM 1980 C C . ARG A 1 239 ? -34.772 1.647 52.917 1.00 84.81 239 ARG A C 1
ATOM 1982 O O . ARG A 1 239 ? -34.858 2.439 53.844 1.00 84.81 239 ARG A O 1
ATOM 1989 N N . GLN A 1 240 ? -35.569 1.687 51.854 1.00 78.00 240 GLN A N 1
ATOM 1990 C CA . GLN A 1 240 ? -36.723 2.584 51.748 1.00 78.00 240 GLN A CA 1
ATOM 1991 C C . GLN A 1 240 ? -38.023 1.937 52.242 1.00 78.00 240 GLN A C 1
ATOM 1993 O O . GLN A 1 240 ? -38.946 2.660 52.602 1.00 78.00 240 GLN A O 1
ATOM 1998 N N . GLU A 1 241 ? -38.104 0.603 52.258 1.00 70.00 241 GLU A N 1
ATOM 1999 C CA . GLU A 1 241 ? -39.255 -0.144 52.791 1.00 70.00 241 GLU A CA 1
ATOM 2000 C C . GLU A 1 241 ? -39.218 -0.362 54.318 1.00 70.00 241 GLU A C 1
ATOM 2002 O O . GLU A 1 241 ? -40.236 -0.755 54.887 1.00 70.00 241 GLU A O 1
ATOM 2007 N N . VAL A 1 242 ? -38.082 -0.100 54.981 1.00 54.34 242 VAL A N 1
ATOM 2008 C CA . VAL A 1 242 ? -37.904 -0.162 56.451 1.00 54.34 242 VAL A CA 1
ATOM 2009 C C . VAL A 1 242 ? -37.927 1.238 57.049 1.00 54.34 242 VAL A C 1
ATOM 2011 O O . VAL A 1 242 ? -38.615 1.418 58.078 1.00 54.34 242 VAL A O 1
#

Solvent-accessible surface area (backbone atoms only — not comparable to full-atom values): 13835 Å² total; per-residue (Å²): 112,71,72,64,50,54,54,52,52,55,51,52,50,54,51,35,45,54,48,32,50,54,42,49,52,43,53,52,50,52,49,49,55,52,51,55,50,40,69,71,42,93,61,90,50,94,47,73,64,82,70,33,56,62,61,62,63,84,54,61,70,70,48,74,36,48,90,77,59,40,74,44,79,51,76,51,75,42,35,44,82,46,85,89,33,55,86,50,47,66,58,56,26,49,48,37,51,57,47,50,62,50,52,52,50,41,53,50,54,39,47,55,48,48,50,56,51,46,42,66,65,47,51,52,48,51,53,53,51,51,64,58,40,62,79,35,68,67,50,44,53,50,53,42,49,28,52,74,74,56,69,24,73,65,52,54,52,53,48,54,53,49,54,52,55,48,51,49,53,53,53,51,50,37,58,76,68,44,33,54,54,35,64,76,67,53,33,74,79,76,68,83,81,88,62,87,81,56,85,77,92,80,87,74,78,84,45,69,65,58,51,48,55,58,36,46,55,53,52,51,51,48,52,51,51,50,50,51,54,49,50,53,52,52,53,51,52,59,64,70,78,108

Mean predicted aligned error: 9.82 Å

Radius of gyration: 27.42 Å; Cα contacts (8 Å, |Δi|>4): 171; chains: 1; bounding box: 62×45×93 Å

Sequence (242 aa):
MQSLENGKQARSASQLESSYHEIEQIWESFERERMDFLRNDEIEGEDLNTNILYSGSSGAPHISDPTTLRYSKAEMRNIRIKPDAEPLMPHVKAYFQFSEPRRIRAAERTWQIRQKALNHIYVRKANVAKNLMRFSPAAMYDFATEAWAGTDFHGIEDFITTVQRYRQTIIDYFYDKKAFSSRKWFAVDQGEVDWSDLPQFSYRRKDIWNSIQHASSDIACLLLINVVLFMMTFLIFVRQEV

pLDDT: mean 81.78, std 12.46, range [47.38, 96.44]

Foldseek 3Di:
DVVVVVVVVVVLLVLLQVLLVVLVVLVVVLVVQLQVLCVPDPDPDSDPVPQWPKDDDLDFPQDDDSVLSDGDGDGDTETAGDPRCVVVLQVQLVSLLRNVVSVVVSVVVSVVSNCVSCCVPPVVVVVVVLVVCLVPLVSLVVQLVCLLVQNHPVSVVLVVVLVVVVVVVQVVVCVVVVVSSDCVNHYPPPDDDDCVPPDDRDDDPPCSPVSVVVSVVSVVVSVVVVVVVVVVVVVVVVVVVD

Secondary structure (DSSP, 8-state):
-HHHHHHHHHHHHHHHHHHHHHHHHHHHHHHHHHHHHHHTSSS--S-TTTTS-B-S------EEETTTTEEE------B---GGGGGGHHHHHHHHHHHHHHHHHHHHHHHHHHHHHHIIIIIHHHHHHHHHHTTSHHHHHHHHHHHHHT-SHHHHHHHHHHHHHHHHHHHHHHHHTTGGGSHHHHBTTS-----TTSPPP----S-HHHHHHHHHHHHHHHHHHHHHHHHHHHHHHHHHH-